Protein AF-A0A7S3H3J5-F1 (afdb_monomer_lite)

Secondary structure (DSSP, 8-state):
---TTHHHHHHHHHHHHHHHHHHHHHHHHHHHHHHHTTS-SS-----------------------------GGGTT-HHHHHHHHHHHHHHHHTSSS--THHHHHHHHHHHHHHHHHHHHHHHS-------------------------------------------------------PPPPP------------

Sequence (196 aa):
GRPAASSRTVNRELDRAQAVVETAEDWISRVRDLLAGGDDDGSESSARGISPTEGKGEREAEGSGVSDDESEEEEDSPERTIQVLRAMLQEAESMPVTLDECGLLRCHLQALEWAAKVRPLLNAPTVEAAPVAPAEEEGSVLAQDGAAGEENAGEDKPATAASSKRTRDSNSKTASGKQQRAPGKPRLAEMQQFAK

Foldseek 3Di:
DDPVVVVVVVVVVVVVVVVLVVVVVVLVVVLVCLVVVPPPPDPPPDPDDDDDDDDDDDDDDDDDPDPCPPPVVPPPDLVVSLVVLVVSLVVQVPRPDDDPCNVVSVVVSVVSVVCVVCVCVVPVPPPPPPPPPPPPPPDDDDDDDDDDDDDDPPPPDPDPDDDDPDPDDDDDDDDPPPDDDDDDDDDDDDDDDDDD

Organism: NCBI:txid89044

pLDDT: mean 70.44, std 18.02, range [45.41, 96.94]

Radius of gyration: 34.86 Å; chains: 1; bounding box: 82×73×81 Å

Structure (mmCIF, N/CA/C/O backbone):
data_AF-A0A7S3H3J5-F1
#
_entry.id   AF-A0A7S3H3J5-F1
#
loop_
_atom_site.group_PDB
_atom_site.id
_atom_site.type_symbol
_atom_site.label_atom_id
_atom_site.label_alt_id
_atom_site.label_comp_id
_atom_site.label_asym_id
_atom_site.label_entity_id
_atom_site.label_seq_id
_atom_site.pdbx_PDB_ins_code
_atom_site.Cartn_x
_atom_site.Cartn_y
_atom_site.Cartn_z
_atom_site.occupancy
_atom_site.B_iso_or_equiv
_atom_site.auth_seq_id
_atom_site.auth_comp_id
_atom_site.auth_asym_id
_atom_site.auth_atom_id
_atom_site.pdbx_PDB_model_num
ATOM 1 N N . GLY A 1 1 ? 29.957 -5.176 -43.281 1.00 51.59 1 GLY A N 1
ATOM 2 C CA . GLY A 1 1 ? 29.511 -5.412 -41.895 1.00 51.59 1 GLY A CA 1
ATOM 3 C C . GLY A 1 1 ? 29.114 -4.108 -41.232 1.00 51.59 1 GLY A C 1
ATOM 4 O O . GLY A 1 1 ? 29.830 -3.132 -41.407 1.00 51.59 1 GLY A O 1
ATOM 5 N N . ARG A 1 2 ? 27.989 -4.089 -40.501 1.00 51.16 2 ARG A N 1
ATOM 6 C CA . ARG A 1 2 ? 27.606 -3.036 -39.536 1.00 51.16 2 ARG A CA 1
ATOM 7 C C . ARG A 1 2 ? 26.618 -3.592 -38.483 1.00 51.16 2 ARG A C 1
ATOM 9 O O . ARG A 1 2 ? 25.430 -3.646 -38.782 1.00 51.16 2 ARG A O 1
ATOM 16 N N . PRO A 1 3 ? 27.069 -3.964 -37.267 1.00 56.50 3 PRO A N 1
ATOM 17 C CA . PRO A 1 3 ? 26.174 -4.296 -36.147 1.00 56.50 3 PRO A CA 1
ATOM 18 C C . PRO A 1 3 ? 26.050 -3.203 -35.055 1.00 56.50 3 PRO A C 1
ATOM 20 O O . PRO A 1 3 ? 25.353 -3.401 -34.068 1.00 56.50 3 PRO A O 1
ATOM 23 N N . ALA A 1 4 ? 26.656 -2.020 -35.209 1.00 59.75 4 ALA A N 1
ATOM 24 C CA . ALA A 1 4 ? 26.767 -1.022 -34.127 1.00 59.75 4 ALA A CA 1
ATOM 25 C C . ALA A 1 4 ? 25.471 -0.265 -33.736 1.00 59.75 4 ALA A C 1
ATOM 27 O O . ALA A 1 4 ? 25.486 0.557 -32.818 1.00 59.75 4 ALA A O 1
ATOM 28 N N . ALA A 1 5 ? 24.353 -0.480 -34.436 1.00 65.31 5 ALA A N 1
ATOM 29 C CA . ALA A 1 5 ? 23.082 0.172 -34.102 1.00 65.31 5 ALA A CA 1
ATOM 30 C C . ALA A 1 5 ? 22.307 -0.571 -33.000 1.00 65.31 5 ALA A C 1
ATOM 32 O O . ALA A 1 5 ? 21.592 0.068 -32.234 1.00 65.31 5 ALA A O 1
ATOM 33 N N . SER A 1 6 ? 22.487 -1.892 -32.883 1.00 69.25 6 SER A N 1
ATOM 34 C CA . SER A 1 6 ? 21.714 -2.721 -31.950 1.00 69.25 6 SER A CA 1
ATOM 35 C C . SER A 1 6 ? 22.160 -2.557 -30.494 1.00 69.25 6 SER A C 1
ATOM 37 O O . SER A 1 6 ? 21.335 -2.624 -29.595 1.00 69.25 6 SER A O 1
ATOM 39 N N . SER A 1 7 ? 23.445 -2.295 -30.235 1.00 74.75 7 SER A N 1
ATOM 40 C CA . SER A 1 7 ? 23.959 -2.181 -28.859 1.00 74.75 7 SER A CA 1
ATOM 41 C C . SER A 1 7 ? 23.462 -0.931 -28.127 1.00 74.75 7 SER A C 1
ATOM 43 O O . SER A 1 7 ? 23.322 -0.940 -26.910 1.00 74.75 7 SER A O 1
ATOM 45 N N . ARG A 1 8 ? 23.160 0.155 -28.852 1.00 74.94 8 ARG A N 1
ATOM 46 C CA . ARG A 1 8 ? 22.724 1.419 -28.233 1.00 74.94 8 ARG A CA 1
ATOM 47 C C . ARG A 1 8 ? 21.293 1.379 -27.706 1.00 74.94 8 ARG A C 1
ATOM 49 O O . ARG A 1 8 ? 20.988 2.104 -26.766 1.00 74.94 8 ARG A O 1
ATOM 56 N N . THR A 1 9 ? 20.416 0.580 -28.309 1.00 78.44 9 THR A N 1
ATOM 57 C CA . THR A 1 9 ? 19.038 0.423 -27.821 1.00 78.44 9 THR A CA 1
ATOM 58 C C . THR A 1 9 ? 18.996 -0.468 -26.590 1.00 78.44 9 THR A C 1
ATOM 60 O O . THR A 1 9 ? 18.313 -0.124 -25.636 1.00 78.44 9 THR A O 1
ATOM 63 N N . VAL A 1 10 ? 19.806 -1.531 -26.575 1.00 82.62 10 VAL A N 1
ATOM 64 C CA . VAL A 1 10 ? 19.899 -2.466 -25.444 1.00 82.62 10 VAL A CA 1
ATOM 65 C C . VAL A 1 10 ? 20.369 -1.764 -24.170 1.00 82.62 10 VAL A C 1
ATOM 67 O O . VAL A 1 10 ? 19.767 -1.964 -23.126 1.00 82.62 10 VAL A O 1
ATOM 70 N N . ASN A 1 11 ? 21.370 -0.879 -24.248 1.00 88.50 11 ASN A N 1
ATOM 71 C CA . ASN A 1 11 ? 21.826 -0.146 -23.059 1.00 88.50 11 ASN A CA 1
ATOM 72 C C . ASN A 1 11 ? 20.724 0.747 -22.468 1.00 88.50 11 ASN A C 1
ATOM 74 O O . ASN A 1 11 ? 20.524 0.752 -21.265 1.00 88.50 11 ASN A O 1
ATOM 78 N N . ARG A 1 12 ? 19.934 1.428 -23.309 1.00 90.12 12 ARG A N 1
ATOM 79 C CA . ARG A 1 12 ? 18.815 2.259 -22.828 1.00 90.12 12 ARG A CA 1
ATOM 80 C C . ARG A 1 12 ? 17.702 1.438 -22.187 1.00 90.12 12 ARG A C 1
ATOM 82 O O . ARG A 1 12 ? 17.019 1.926 -21.295 1.00 90.12 12 ARG A O 1
ATOM 89 N N . GLU A 1 13 ? 17.454 0.243 -22.710 1.00 89.06 13 GLU A N 1
ATOM 90 C CA . GLU A 1 13 ? 16.480 -0.682 -22.132 1.00 89.06 13 GLU A CA 1
ATOM 91 C C . GLU A 1 13 ? 16.974 -1.219 -20.788 1.00 89.06 13 GLU A C 1
ATOM 93 O O . GLU A 1 13 ? 16.186 -1.281 -19.850 1.00 89.06 13 GLU A O 1
ATOM 98 N N . LEU A 1 14 ? 18.272 -1.515 -20.676 1.00 91.62 14 LEU A N 1
ATOM 99 C CA . LEU A 1 14 ? 18.908 -1.919 -19.425 1.00 91.62 14 LEU A CA 1
ATOM 100 C C . LEU A 1 14 ? 18.802 -0.820 -18.360 1.00 91.62 14 LEU A C 1
ATOM 102 O O . LEU A 1 14 ? 18.326 -1.104 -17.268 1.00 91.62 14 LEU A O 1
ATOM 106 N N . ASP A 1 15 ? 19.147 0.425 -18.700 1.00 94.00 15 ASP A N 1
ATOM 107 C CA . ASP A 1 15 ? 19.067 1.564 -17.772 1.00 94.00 15 ASP A CA 1
ATOM 108 C C . ASP A 1 15 ? 17.633 1.760 -17.247 1.00 94.00 15 ASP A C 1
ATOM 110 O O . ASP A 1 15 ? 17.406 2.011 -16.066 1.00 94.00 15 ASP A O 1
ATOM 114 N N . ARG A 1 16 ? 16.632 1.604 -18.126 1.00 92.19 16 ARG A N 1
ATOM 115 C CA . ARG A 1 16 ? 15.214 1.687 -17.739 1.00 92.19 16 ARG A CA 1
ATOM 116 C C . ARG A 1 16 ? 14.793 0.537 -16.836 1.00 92.19 16 ARG A C 1
ATOM 118 O O . ARG A 1 1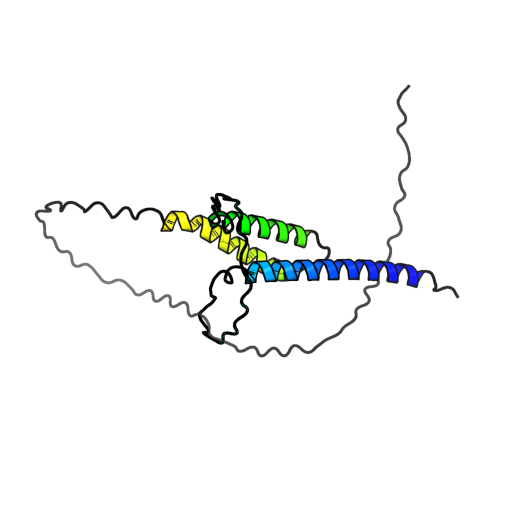6 ? 14.064 0.768 -15.879 1.00 92.19 16 ARG A O 1
ATOM 125 N N . ALA A 1 17 ? 15.206 -0.687 -17.160 1.00 91.00 17 ALA A N 1
ATOM 126 C CA . ALA A 1 17 ? 14.896 -1.854 -16.344 1.00 91.00 17 ALA A CA 1
ATOM 127 C C . ALA A 1 17 ? 15.520 -1.724 -14.950 1.00 91.00 17 ALA A C 1
ATOM 129 O O . ALA A 1 17 ? 14.851 -2.008 -13.964 1.00 91.00 17 ALA A O 1
ATOM 130 N N . GLN A 1 18 ? 16.757 -1.228 -14.869 1.00 94.88 18 GLN A N 1
ATOM 131 C CA . GLN A 1 18 ? 17.437 -0.981 -13.604 1.00 94.88 18 GLN A CA 1
ATOM 132 C C . GLN A 1 18 ? 16.687 0.051 -12.751 1.00 94.88 18 GLN A C 1
ATOM 134 O O . GLN A 1 18 ? 16.414 -0.221 -11.588 1.00 94.88 18 GLN A O 1
ATOM 139 N N . ALA A 1 19 ? 16.251 1.168 -13.341 1.00 94.44 19 ALA A N 1
ATOM 140 C CA . ALA A 1 19 ? 15.463 2.171 -12.622 1.00 94.44 19 ALA A CA 1
ATOM 141 C C . ALA A 1 19 ? 14.140 1.608 -12.060 1.00 94.44 19 ALA A C 1
ATOM 143 O O . ALA A 1 19 ? 13.730 1.960 -10.955 1.00 94.44 19 ALA A O 1
ATOM 144 N N . VAL A 1 20 ? 13.469 0.715 -12.801 1.00 93.56 20 VAL A N 1
ATOM 145 C CA . VAL A 1 20 ? 12.252 0.034 -12.320 1.00 93.56 20 VAL A CA 1
ATOM 146 C C . VAL A 1 20 ? 12.562 -0.885 -11.138 1.00 93.56 20 VAL A C 1
ATOM 148 O O . VAL A 1 20 ? 11.789 -0.910 -10.186 1.00 93.56 20 VAL A O 1
ATOM 151 N N . VAL A 1 21 ? 13.678 -1.619 -11.181 1.00 93.88 21 VAL A N 1
ATOM 152 C CA . VAL A 1 21 ? 14.098 -2.504 -10.083 1.00 93.88 21 VAL A CA 1
ATOM 153 C C . VAL A 1 21 ? 14.413 -1.700 -8.825 1.00 93.88 21 VAL A C 1
ATOM 155 O O . VAL A 1 21 ? 13.865 -2.011 -7.778 1.00 93.88 21 VAL A O 1
ATOM 158 N N . GLU A 1 22 ? 15.204 -0.632 -8.935 1.00 95.62 22 GLU A N 1
ATOM 159 C CA . GLU A 1 22 ? 15.539 0.241 -7.798 1.00 95.62 22 GLU A CA 1
ATOM 160 C C . GLU A 1 22 ? 14.273 0.846 -7.163 1.00 95.62 22 GLU A C 1
ATOM 162 O O . GLU A 1 22 ? 14.125 0.860 -5.943 1.00 95.62 22 GLU A O 1
ATOM 167 N N . THR A 1 23 ? 13.310 1.269 -7.993 1.00 92.94 23 THR A N 1
ATOM 168 C CA . THR A 1 23 ? 12.012 1.781 -7.517 1.00 92.94 23 THR A CA 1
ATOM 169 C C . THR A 1 23 ? 11.207 0.698 -6.789 1.00 92.94 23 THR A C 1
ATOM 171 O O . THR A 1 23 ? 10.592 0.966 -5.759 1.00 92.94 23 THR A O 1
ATOM 174 N N . ALA A 1 24 ? 11.208 -0.534 -7.305 1.00 88.31 24 ALA A N 1
ATOM 175 C CA . ALA A 1 24 ? 10.517 -1.651 -6.671 1.00 88.31 24 ALA A CA 1
ATOM 176 C C . ALA A 1 24 ? 11.174 -2.055 -5.338 1.00 88.31 24 ALA A C 1
ATOM 178 O O . ALA A 1 24 ? 10.464 -2.352 -4.383 1.00 88.31 24 ALA A O 1
ATOM 179 N N . GLU A 1 25 ? 12.506 -2.038 -5.245 1.00 92.38 25 GLU A N 1
ATOM 180 C CA . GLU A 1 25 ? 13.247 -2.354 -4.015 1.00 92.38 25 GLU A CA 1
ATOM 181 C C . GLU A 1 25 ? 12.994 -1.327 -2.900 1.00 92.38 25 GLU A C 1
ATOM 183 O O . GLU A 1 25 ? 12.768 -1.713 -1.748 1.00 92.38 25 GLU A O 1
ATOM 188 N N . ASP A 1 26 ? 12.961 -0.033 -3.237 1.00 93.12 26 ASP A N 1
ATOM 189 C CA . ASP A 1 26 ? 12.568 1.030 -2.303 1.00 93.12 26 ASP A CA 1
ATOM 190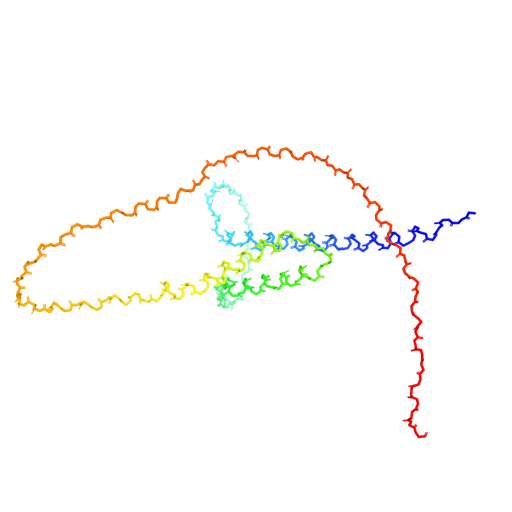 C C . ASP A 1 26 ? 11.131 0.832 -1.807 1.00 93.12 26 ASP A C 1
ATOM 192 O O . ASP A 1 26 ? 10.861 0.845 -0.603 1.00 93.12 26 ASP A O 1
ATOM 196 N N . TRP A 1 27 ? 10.206 0.564 -2.731 1.00 93.75 27 TRP A N 1
ATOM 197 C CA . TRP A 1 27 ? 8.809 0.328 -2.389 1.00 93.75 27 TRP A CA 1
ATOM 198 C C . TRP A 1 27 ? 8.635 -0.899 -1.479 1.00 93.75 27 TRP A C 1
ATOM 200 O O . TRP A 1 27 ? 7.922 -0.818 -0.480 1.00 93.75 27 TRP A O 1
ATOM 210 N N . ILE A 1 28 ? 9.331 -2.013 -1.752 1.00 86.81 28 ILE A N 1
ATOM 211 C CA . ILE A 1 28 ? 9.313 -3.212 -0.893 1.00 86.81 28 ILE A CA 1
ATOM 212 C C . ILE A 1 28 ? 9.851 -2.890 0.506 1.00 86.81 28 ILE A C 1
ATOM 214 O O . ILE A 1 28 ? 9.310 -3.390 1.493 1.00 86.81 28 ILE A O 1
ATOM 218 N N . SER A 1 29 ? 10.895 -2.064 0.606 1.00 91.12 29 SER A N 1
ATOM 219 C CA . SER A 1 29 ? 11.456 -1.649 1.897 1.00 91.12 29 SER A CA 1
ATOM 220 C C . SER A 1 29 ? 10.420 -0.871 2.711 1.00 91.12 29 SER A C 1
ATOM 222 O O . SER A 1 29 ? 10.117 -1.267 3.832 1.00 91.12 29 SER A O 1
ATOM 224 N N . ARG A 1 30 ? 9.739 0.107 2.094 1.00 90.19 30 ARG A N 1
ATOM 225 C CA . ARG A 1 30 ? 8.626 0.838 2.726 1.00 90.19 30 ARG A CA 1
ATOM 226 C C . ARG A 1 30 ? 7.481 -0.076 3.173 1.00 90.19 30 ARG A C 1
ATOM 228 O O . ARG A 1 30 ? 6.918 0.135 4.242 1.00 90.19 30 ARG A O 1
ATOM 235 N N . VAL A 1 31 ? 7.128 -1.095 2.381 1.00 87.19 31 VAL A N 1
ATOM 236 C CA . VAL A 1 31 ? 6.086 -2.071 2.764 1.00 87.19 31 VAL A CA 1
ATOM 237 C C . VAL A 1 31 ? 6.510 -2.851 4.002 1.00 87.19 31 VAL A C 1
ATOM 239 O O . VAL A 1 31 ? 5.696 -3.078 4.894 1.00 87.19 31 VAL A O 1
ATOM 242 N N . ARG A 1 32 ? 7.772 -3.282 4.057 1.00 86.44 32 ARG A N 1
ATOM 243 C CA . ARG A 1 32 ? 8.300 -4.029 5.201 1.00 86.44 32 ARG A CA 1
ATOM 244 C C . ARG A 1 32 ? 8.318 -3.178 6.456 1.00 86.44 32 ARG A C 1
ATOM 246 O O . ARG A 1 32 ? 7.858 -3.662 7.480 1.00 86.44 32 ARG A O 1
ATOM 253 N N . ASP A 1 33 ? 8.776 -1.937 6.353 1.00 86.81 33 ASP A N 1
ATOM 254 C CA . ASP A 1 33 ? 8.823 -1.015 7.486 1.00 86.81 33 ASP A CA 1
ATOM 255 C C . ASP A 1 33 ? 7.413 -0.721 8.009 1.00 86.81 33 ASP A C 1
ATOM 257 O O . ASP A 1 33 ? 7.180 -0.796 9.209 1.00 86.81 33 ASP A O 1
ATOM 261 N N . LEU A 1 34 ? 6.440 -0.504 7.117 1.00 87.50 34 LEU A N 1
ATOM 262 C CA . LEU A 1 34 ? 5.040 -0.296 7.500 1.00 87.50 34 LEU A CA 1
ATOM 263 C C . LEU A 1 34 ? 4.437 -1.512 8.221 1.00 87.50 34 LEU A C 1
ATOM 265 O O . LEU A 1 34 ? 3.654 -1.353 9.150 1.00 87.50 34 LEU A O 1
ATOM 269 N N . LEU A 1 35 ? 4.770 -2.728 7.778 1.00 84.44 35 LEU A N 1
ATOM 270 C CA . LEU A 1 35 ? 4.264 -3.960 8.389 1.00 84.44 35 LEU A CA 1
ATOM 271 C C . LEU A 1 35 ? 5.013 -4.346 9.671 1.00 84.44 35 LEU A C 1
ATOM 273 O O . LEU A 1 35 ? 4.444 -5.048 10.499 1.00 84.44 35 LEU A O 1
ATOM 277 N N . ALA A 1 36 ? 6.276 -3.942 9.815 1.00 85.19 36 ALA A N 1
ATOM 278 C CA . ALA A 1 36 ? 7.092 -4.212 10.996 1.00 85.19 36 ALA A CA 1
ATOM 279 C C . ALA A 1 36 ? 6.908 -3.152 12.093 1.00 85.19 36 ALA A C 1
ATOM 281 O O . ALA A 1 36 ? 7.024 -3.471 13.269 1.00 85.19 36 ALA A O 1
ATOM 282 N N . GLY A 1 37 ? 6.600 -1.910 11.715 1.00 73.75 37 GLY A N 1
ATOM 283 C CA . GLY A 1 37 ? 6.475 -0.770 12.623 1.00 73.75 37 GLY A CA 1
ATOM 284 C C . GLY A 1 37 ? 5.191 -0.726 13.453 1.00 73.75 37 GLY A C 1
ATOM 285 O O . GLY A 1 37 ? 5.031 0.199 14.233 1.00 73.75 37 GLY A O 1
ATOM 286 N N . GLY A 1 38 ? 4.286 -1.701 13.315 1.00 60.31 38 GLY A N 1
ATOM 287 C CA . GLY A 1 38 ? 3.035 -1.748 14.083 1.00 60.31 38 GLY A CA 1
ATOM 288 C C . GLY A 1 38 ? 3.167 -2.259 15.524 1.00 60.31 38 GLY A C 1
ATOM 289 O O . GLY A 1 38 ? 2.191 -2.193 16.265 1.00 60.31 38 GLY A O 1
ATOM 290 N N . ASP A 1 39 ? 4.334 -2.777 15.925 1.00 52.72 39 ASP A N 1
ATOM 291 C CA . ASP A 1 39 ? 4.526 -3.425 17.234 1.00 52.72 39 ASP A CA 1
ATOM 292 C C . ASP A 1 39 ? 5.758 -2.915 18.021 1.00 52.72 39 ASP A C 1
ATOM 294 O O . ASP A 1 39 ? 6.010 -3.400 19.126 1.00 52.72 39 ASP A O 1
ATOM 298 N N . ASP A 1 40 ? 6.545 -1.971 17.481 1.00 49.72 40 ASP A N 1
ATOM 299 C CA . ASP A 1 40 ? 7.870 -1.619 18.037 1.00 49.72 40 ASP A CA 1
ATOM 300 C C . ASP A 1 40 ? 7.879 -0.385 18.960 1.00 49.72 40 ASP A C 1
ATOM 302 O O . ASP A 1 40 ? 8.917 -0.052 19.528 1.00 49.72 40 ASP A O 1
ATOM 306 N N . ASP A 1 41 ? 6.734 0.263 19.195 1.00 52.75 41 ASP A N 1
ATOM 307 C CA . ASP A 1 41 ? 6.652 1.347 20.178 1.00 52.75 41 ASP A CA 1
ATOM 308 C C . ASP A 1 41 ? 6.386 0.772 21.583 1.00 52.75 41 ASP A C 1
ATOM 310 O O . ASP A 1 41 ? 5.258 0.499 21.997 1.00 52.75 41 ASP A O 1
ATOM 314 N N . GLY A 1 42 ? 7.462 0.492 22.324 1.00 51.69 42 GLY A N 1
ATOM 315 C CA . GLY A 1 42 ? 7.382 0.423 23.788 1.00 51.69 42 GLY A CA 1
ATOM 316 C C . GLY A 1 42 ? 7.562 -0.940 24.462 1.00 51.69 42 GLY A C 1
ATOM 317 O O . GLY A 1 42 ? 7.428 -1.024 25.683 1.00 51.69 42 GLY A O 1
ATOM 318 N N . SER A 1 43 ? 7.968 -2.002 23.757 1.00 49.56 43 SER A N 1
ATOM 319 C CA . SER A 1 43 ? 8.594 -3.159 24.428 1.00 49.56 43 SER A CA 1
ATOM 320 C C . SER A 1 43 ? 10.106 -2.988 24.553 1.00 49.56 43 SER A C 1
ATOM 322 O O . SER A 1 43 ? 10.892 -3.903 24.310 1.00 49.56 43 SER A O 1
ATOM 324 N N . GLU A 1 44 ? 10.504 -1.847 25.115 1.00 58.09 44 GLU A N 1
ATOM 325 C CA . GLU A 1 44 ? 11.705 -1.732 25.941 1.00 58.09 44 GLU A CA 1
ATOM 326 C C . GLU A 1 44 ? 11.509 -2.561 27.225 1.00 58.09 44 GLU A C 1
ATOM 328 O O . GLU A 1 44 ? 11.534 -2.076 28.359 1.00 58.09 44 GLU A O 1
ATOM 333 N N . SER A 1 45 ? 11.276 -3.864 27.063 1.00 50.12 45 SER A N 1
ATOM 334 C CA . SER A 1 45 ? 11.306 -4.832 28.142 1.00 50.12 45 SER A CA 1
ATOM 335 C C . SER A 1 45 ? 12.754 -4.965 28.590 1.00 50.12 45 SER A C 1
ATOM 337 O O . SER A 1 45 ? 13.514 -5.823 28.154 1.00 50.12 45 SER A O 1
ATOM 339 N N . SER A 1 46 ? 13.135 -4.051 29.476 1.00 52.00 46 SER A N 1
ATOM 340 C CA . SER A 1 46 ? 13.624 -4.416 30.797 1.00 52.00 46 SER A CA 1
ATOM 341 C C . SER A 1 46 ? 14.715 -5.493 30.817 1.00 52.00 46 SER A C 1
ATOM 343 O O . SER A 1 46 ? 14.714 -6.389 31.658 1.00 52.00 46 SER A O 1
ATOM 345 N N . ALA A 1 47 ? 15.722 -5.378 29.956 1.00 56.59 47 ALA A N 1
ATOM 346 C CA . ALA A 1 47 ? 17.011 -6.011 30.196 1.00 56.59 47 ALA A CA 1
ATOM 347 C C . ALA A 1 47 ? 17.928 -5.002 30.893 1.00 56.59 47 ALA A C 1
ATOM 349 O O . ALA A 1 47 ? 18.801 -4.372 30.304 1.00 56.59 47 ALA A O 1
ATOM 350 N N . ARG A 1 48 ? 17.686 -4.859 32.199 1.00 55.38 48 ARG A N 1
ATOM 351 C CA . ARG A 1 48 ? 18.614 -4.300 33.185 1.00 55.38 48 ARG A CA 1
ATOM 352 C C . ARG A 1 48 ? 20.067 -4.666 32.852 1.00 55.38 48 ARG A C 1
ATOM 354 O O . ARG A 1 48 ? 20.450 -5.829 32.936 1.00 55.38 48 ARG A O 1
ATOM 361 N N . GLY A 1 49 ? 20.879 -3.648 32.594 1.00 51.19 49 GLY A N 1
ATOM 362 C CA . GLY A 1 49 ? 22.326 -3.753 32.425 1.00 51.19 49 GLY A CA 1
ATOM 363 C C . GLY A 1 49 ? 23.032 -2.498 32.926 1.00 51.19 49 GLY A C 1
ATOM 364 O O . GLY A 1 49 ? 23.723 -1.824 32.178 1.00 51.19 49 GLY A O 1
ATOM 365 N N . ILE A 1 50 ? 22.805 -2.163 34.195 1.00 54.66 50 ILE A N 1
ATOM 366 C CA . ILE A 1 50 ? 23.561 -1.175 34.974 1.00 54.66 50 ILE A CA 1
ATOM 367 C C . ILE A 1 50 ? 25.081 -1.263 34.728 1.00 54.66 50 ILE A C 1
ATOM 369 O O . ILE A 1 50 ? 25.702 -2.279 35.032 1.00 54.66 50 ILE A O 1
ATOM 373 N N . SER A 1 51 ? 25.706 -0.158 34.312 1.00 51.47 51 SER A N 1
ATOM 374 C CA . SER A 1 51 ? 26.917 0.341 34.977 1.00 51.47 51 SER A CA 1
ATOM 375 C C . SER A 1 51 ? 27.095 1.856 34.778 1.00 51.47 51 SER A C 1
ATOM 377 O O . SER A 1 51 ? 26.931 2.346 33.663 1.00 51.47 51 SER A O 1
ATOM 379 N N . PRO A 1 52 ? 27.418 2.593 35.857 1.00 59.66 52 PRO A N 1
ATOM 380 C CA . PRO A 1 52 ? 27.519 4.046 35.887 1.00 59.66 52 PRO A CA 1
ATOM 381 C C . PRO A 1 52 ? 28.965 4.506 35.668 1.00 59.66 52 PRO A C 1
ATOM 383 O O . PRO A 1 52 ? 29.884 3.923 36.240 1.00 59.66 52 PRO A O 1
ATOM 386 N N . THR A 1 53 ? 29.185 5.607 34.948 1.00 53.50 53 THR A N 1
ATOM 387 C CA . THR A 1 53 ? 30.419 6.388 35.132 1.00 53.50 53 THR A CA 1
ATOM 388 C C . THR A 1 53 ? 30.106 7.877 35.156 1.00 53.50 53 THR A C 1
ATOM 390 O O . THR A 1 53 ? 29.606 8.436 34.182 1.00 53.50 53 THR A O 1
ATOM 393 N N . GLU A 1 54 ? 30.393 8.477 36.311 1.00 61.81 54 GLU A N 1
ATOM 394 C CA . GLU A 1 54 ? 30.280 9.895 36.643 1.00 61.81 54 GLU A CA 1
ATOM 395 C C . GLU A 1 54 ? 30.916 10.814 35.592 1.00 61.81 54 GLU A C 1
ATOM 397 O O . GLU A 1 54 ? 32.097 10.699 35.272 1.00 61.81 54 GLU A O 1
ATOM 402 N N . GLY A 1 55 ? 30.142 11.796 35.132 1.00 56.03 55 GLY A N 1
ATOM 403 C CA . GLY A 1 55 ? 30.611 12.934 34.349 1.00 56.03 55 GLY A CA 1
ATOM 404 C C . GLY A 1 55 ? 29.888 14.192 34.809 1.00 56.03 55 GLY A C 1
ATOM 405 O O . GLY A 1 55 ? 28.848 14.557 34.273 1.00 56.03 55 GLY A O 1
ATOM 406 N N . LYS A 1 56 ? 30.416 14.813 35.865 1.00 60.50 56 LYS A N 1
ATOM 407 C CA . LYS A 1 56 ? 29.928 16.051 36.480 1.00 60.50 56 LYS A CA 1
ATOM 408 C C . LYS A 1 56 ? 30.208 17.242 35.550 1.00 60.50 56 LYS A C 1
ATOM 410 O O . LYS A 1 56 ? 31.366 17.595 35.354 1.00 60.50 56 LYS A O 1
ATOM 415 N N . GLY A 1 57 ? 29.155 17.856 35.013 1.00 54.81 57 GLY A N 1
ATOM 416 C CA . GLY A 1 57 ? 29.205 19.106 34.251 1.00 54.81 57 GLY A CA 1
ATOM 417 C C . GLY A 1 57 ? 28.017 19.987 34.627 1.00 54.81 57 GLY A C 1
ATOM 418 O O . GLY A 1 57 ? 26.866 19.583 34.495 1.00 54.81 57 GLY A O 1
ATOM 419 N N . GLU A 1 58 ? 28.316 21.144 35.202 1.00 55.28 58 GLU A N 1
ATOM 420 C CA . GLU A 1 58 ? 27.390 22.030 35.900 1.00 55.28 58 GLU A CA 1
ATOM 421 C C . GLU A 1 58 ? 26.617 22.954 34.934 1.00 55.28 58 GLU A C 1
ATOM 423 O O . GLU A 1 58 ? 27.214 23.665 34.137 1.00 55.28 58 GLU A O 1
ATOM 428 N N . ARG A 1 59 ? 25.280 22.869 35.032 1.00 61.38 59 ARG A N 1
ATOM 429 C CA . ARG A 1 59 ? 24.208 23.892 34.945 1.00 61.38 59 ARG A CA 1
ATOM 430 C C . ARG A 1 59 ? 24.517 25.257 34.312 1.00 61.38 59 ARG A C 1
ATOM 432 O O . ARG A 1 59 ? 25.337 25.954 34.880 1.00 61.38 59 ARG A O 1
ATOM 439 N N . GLU A 1 60 ? 23.666 25.675 33.360 1.00 51.34 60 GLU A N 1
ATOM 440 C CA . GLU A 1 60 ? 22.789 26.885 33.333 1.00 51.34 60 GLU A CA 1
ATOM 441 C C . GLU A 1 60 ? 21.683 26.571 32.277 1.00 51.34 60 GLU A C 1
ATOM 443 O O . GLU A 1 60 ? 22.032 26.215 31.160 1.00 51.34 60 GLU A O 1
ATOM 448 N N . ALA A 1 61 ? 20.370 26.404 32.493 1.00 59.91 61 ALA A N 1
ATOM 449 C CA . ALA A 1 61 ? 19.325 26.972 33.351 1.00 59.91 61 ALA A CA 1
ATOM 450 C C . ALA A 1 61 ? 18.560 28.190 32.799 1.00 59.91 61 ALA A C 1
ATOM 452 O O . ALA A 1 61 ? 18.392 29.125 33.559 1.00 59.91 61 ALA A O 1
ATOM 453 N N . GLU A 1 62 ? 18.005 28.146 31.576 1.00 52.34 62 GLU A N 1
ATOM 454 C CA . GLU A 1 62 ? 16.907 29.032 31.105 1.00 52.34 62 GLU A CA 1
ATOM 455 C C . GLU A 1 62 ? 16.105 28.230 30.051 1.00 52.34 62 GLU A C 1
ATOM 457 O O . GLU A 1 62 ? 16.664 27.796 29.055 1.00 52.34 62 GLU A O 1
ATOM 462 N N . GLY A 1 63 ? 14.862 27.792 30.261 1.00 57.00 63 GLY A N 1
ATOM 463 C CA . GLY A 1 63 ? 13.689 28.640 30.444 1.00 57.00 63 GLY A CA 1
ATOM 464 C C . GLY A 1 63 ? 12.871 28.708 29.145 1.00 57.00 63 GLY A C 1
ATOM 465 O O . GLY A 1 63 ? 12.774 29.771 28.548 1.00 57.00 63 GLY A O 1
ATOM 466 N N . SER A 1 64 ? 12.278 27.596 28.698 1.00 54.75 64 SER A N 1
ATOM 467 C CA . SER A 1 64 ? 11.243 27.614 27.655 1.00 54.75 64 SER A CA 1
ATOM 468 C C . SER A 1 64 ? 10.174 26.590 28.004 1.00 54.75 64 SER A C 1
ATOM 470 O O . SER A 1 64 ? 10.300 25.410 27.695 1.00 54.75 64 SER A O 1
ATOM 472 N N . GLY A 1 65 ? 9.149 27.054 28.719 1.00 57.34 65 GLY A N 1
ATOM 473 C CA . GLY A 1 65 ? 7.916 26.307 28.925 1.00 57.34 65 GLY A CA 1
ATOM 474 C C . GLY A 1 65 ? 7.171 26.206 27.601 1.00 57.34 65 GLY A C 1
ATOM 475 O O . GLY A 1 65 ? 6.328 27.048 27.301 1.00 57.34 65 GLY A O 1
ATOM 476 N N . VAL A 1 66 ? 7.519 25.198 26.807 1.00 58.69 66 VAL A N 1
ATOM 477 C CA . VAL A 1 66 ? 6.632 24.675 25.774 1.00 58.69 66 VAL A CA 1
ATOM 478 C C . VAL A 1 66 ? 5.593 23.864 26.528 1.00 58.69 66 VAL A C 1
ATOM 480 O O . VAL A 1 66 ? 5.910 22.961 27.296 1.00 58.69 66 VAL A O 1
ATOM 483 N N . SER A 1 67 ? 4.348 24.306 26.428 1.00 46.34 67 SER A N 1
ATOM 484 C CA . SER A 1 67 ? 3.217 23.496 26.850 1.00 46.34 67 SER A CA 1
ATOM 485 C C . SER A 1 67 ? 3.059 22.443 25.761 1.00 46.34 67 SER A C 1
ATOM 487 O O . SER A 1 67 ? 2.381 22.701 24.771 1.00 46.34 67 SER A O 1
ATOM 489 N N . ASP A 1 68 ? 3.787 21.337 25.911 1.00 51.78 68 ASP A N 1
ATOM 490 C CA . ASP A 1 68 ? 3.576 20.075 25.203 1.00 51.78 68 ASP A CA 1
ATOM 491 C C . ASP A 1 68 ? 2.182 19.555 25.582 1.00 51.78 68 ASP A C 1
ATOM 493 O O . ASP A 1 68 ? 2.010 18.677 26.422 1.00 51.78 68 ASP A O 1
ATOM 497 N N . ASP A 1 69 ? 1.154 20.178 25.006 1.00 54.28 69 ASP A N 1
ATOM 498 C CA . ASP A 1 69 ? -0.149 19.554 24.779 1.00 54.28 69 ASP A CA 1
ATOM 499 C C . ASP A 1 69 ? -0.003 18.687 23.516 1.00 54.28 69 ASP A C 1
ATOM 501 O O . ASP A 1 69 ? -0.627 18.903 22.479 1.00 54.28 69 ASP A O 1
ATOM 505 N N . GLU A 1 70 ? 0.946 17.756 23.602 1.00 54.81 70 GLU A N 1
ATOM 506 C CA . GLU A 1 70 ? 1.194 16.665 22.676 1.00 54.81 70 GLU A CA 1
ATOM 507 C C . GLU A 1 70 ? 0.027 15.691 22.869 1.00 54.81 70 GLU A C 1
ATOM 509 O O . GLU A 1 70 ? 0.075 14.757 23.668 1.00 54.81 70 GLU A O 1
ATOM 514 N N . SER A 1 71 ? -1.086 15.935 22.176 1.00 55.34 71 SER A N 1
ATOM 515 C CA . SER A 1 71 ? -2.055 14.869 21.906 1.00 55.34 71 SER A CA 1
ATOM 516 C C . SER A 1 71 ? -1.410 13.877 20.923 1.00 55.34 71 SER A C 1
ATOM 518 O O . SER A 1 71 ? -1.806 13.786 19.767 1.00 55.34 71 SER A O 1
ATOM 520 N N . GLU A 1 72 ? -0.382 13.162 21.390 1.00 57.84 72 GLU A N 1
ATOM 521 C CA . GLU A 1 72 ? 0.374 12.112 20.684 1.00 57.84 72 GLU A CA 1
ATOM 522 C C . GLU A 1 72 ? -0.482 10.869 20.382 1.00 57.84 72 GLU A C 1
ATOM 524 O O . GLU A 1 72 ? -0.068 9.975 19.651 1.00 57.84 72 GLU A O 1
ATOM 529 N N . GLU A 1 73 ? -1.719 10.802 20.879 1.00 57.69 73 GLU A N 1
ATOM 530 C CA . GLU A 1 73 ? -2.584 9.633 20.680 1.00 57.69 73 GLU A CA 1
ATOM 531 C C . GLU A 1 73 ? -3.246 9.561 19.285 1.00 57.69 73 GLU A C 1
ATOM 533 O O . GLU A 1 73 ? -4.011 8.633 19.019 1.00 57.69 73 GLU A O 1
ATOM 538 N N . GLU A 1 74 ? -2.979 10.508 18.373 1.00 56.31 74 GLU A N 1
ATOM 539 C CA . GLU A 1 74 ? -3.606 10.541 17.037 1.00 56.31 74 GLU A CA 1
ATOM 540 C C . GLU A 1 74 ? -2.747 9.929 15.906 1.00 56.31 74 GLU A C 1
ATOM 542 O O . GLU A 1 74 ? -3.205 9.857 14.759 1.00 56.31 74 GLU A O 1
ATOM 547 N N . GLU A 1 75 ? -1.520 9.460 16.177 1.00 56.69 75 GLU A N 1
ATOM 548 C CA . GLU A 1 75 ? -0.633 8.949 15.114 1.00 56.69 75 GLU A CA 1
ATOM 549 C C . GLU A 1 75 ? -1.002 7.557 14.578 1.00 56.69 75 GLU A C 1
ATOM 551 O O . GLU A 1 75 ? -0.798 7.307 13.387 1.00 56.69 75 GLU A O 1
ATOM 556 N N . ASP A 1 76 ? -1.683 6.718 15.364 1.00 69.31 76 ASP A N 1
ATOM 557 C CA . ASP A 1 76 ? -2.029 5.337 14.982 1.00 69.31 76 ASP A CA 1
ATOM 558 C C . ASP A 1 76 ? -3.527 5.112 14.717 1.00 69.31 76 ASP A C 1
ATOM 560 O O . ASP A 1 76 ? -4.128 4.074 15.020 1.00 69.31 76 ASP A O 1
ATOM 564 N N . SER A 1 77 ? -4.179 6.103 14.105 1.00 86.81 77 SER A N 1
ATOM 565 C CA . SER A 1 77 ? -5.528 5.899 13.577 1.00 86.81 77 SER A CA 1
ATOM 566 C C . SER A 1 77 ? -5.491 4.843 12.453 1.00 86.81 77 SER A C 1
ATOM 568 O O . SER A 1 77 ? -4.814 5.034 11.434 1.00 86.81 77 SER A O 1
ATOM 570 N N . PRO A 1 78 ? -6.262 3.740 12.557 1.00 88.31 78 PRO A N 1
ATOM 571 C CA . PRO A 1 78 ? -6.287 2.696 11.531 1.00 88.31 78 PRO A CA 1
ATOM 572 C C . PRO A 1 78 ? -6.760 3.230 10.172 1.00 88.31 78 PRO A C 1
ATOM 574 O O . PRO A 1 78 ? -6.412 2.680 9.126 1.00 88.31 78 PRO A O 1
ATOM 577 N N . GLU A 1 79 ? -7.522 4.326 10.156 1.00 90.69 79 GLU A N 1
ATOM 578 C CA . GLU A 1 79 ? -7.935 5.029 8.946 1.00 90.69 79 GLU A CA 1
ATOM 579 C C . GLU A 1 79 ? -6.747 5.621 8.177 1.00 90.69 79 GLU A C 1
ATOM 581 O O . GLU A 1 79 ? -6.764 5.623 6.940 1.00 90.69 79 GLU A O 1
ATOM 586 N N . ARG A 1 80 ? -5.712 6.102 8.877 1.00 90.75 80 ARG A N 1
ATOM 587 C CA . ARG A 1 80 ? -4.478 6.603 8.260 1.00 90.75 80 ARG A CA 1
ATOM 588 C C . ARG A 1 80 ? -3.704 5.458 7.617 1.00 90.75 80 ARG A C 1
ATOM 590 O O . ARG A 1 80 ? -3.364 5.548 6.437 1.00 90.75 80 ARG A O 1
ATOM 597 N N . THR A 1 81 ? -3.524 4.351 8.332 1.00 91.06 81 THR A N 1
ATOM 598 C CA . THR A 1 81 ? -2.856 3.146 7.812 1.00 91.06 81 THR A CA 1
ATOM 599 C C . THR A 1 81 ? -3.569 2.601 6.573 1.00 91.06 81 THR A C 1
ATOM 601 O O . THR A 1 81 ? -2.937 2.334 5.552 1.00 91.06 81 THR A O 1
ATOM 604 N N . ILE A 1 82 ? -4.906 2.543 6.590 1.00 93.69 82 ILE A N 1
ATOM 605 C CA . ILE A 1 82 ? -5.725 2.173 5.423 1.00 93.69 82 ILE A CA 1
ATOM 606 C C . ILE A 1 82 ? -5.449 3.088 4.217 1.00 93.69 82 ILE A C 1
ATOM 608 O O . ILE A 1 82 ? -5.348 2.604 3.086 1.00 93.69 82 ILE A O 1
ATOM 612 N N . GLN A 1 83 ? -5.329 4.404 4.423 1.00 94.88 83 GLN A N 1
ATOM 613 C CA . GLN A 1 83 ? -5.024 5.351 3.343 1.00 94.88 83 GLN A CA 1
ATOM 614 C C . GLN A 1 83 ? -3.620 5.140 2.770 1.00 94.88 83 GLN A C 1
ATOM 616 O O . GLN A 1 83 ? -3.472 5.102 1.546 1.00 94.88 83 GLN A O 1
ATOM 621 N N . VAL A 1 84 ? -2.615 4.942 3.629 1.00 93.31 84 VAL A N 1
ATOM 622 C CA . VAL A 1 84 ? -1.234 4.654 3.210 1.00 93.31 84 VAL A CA 1
ATOM 623 C C . VAL A 1 84 ? -1.187 3.378 2.367 1.00 93.31 84 VAL A C 1
ATOM 625 O O . VAL A 1 84 ? -0.670 3.400 1.251 1.00 93.31 84 VAL A O 1
ATOM 628 N N . LEU A 1 85 ? -1.815 2.293 2.826 1.00 94.12 85 LEU A N 1
ATOM 629 C CA . LEU A 1 85 ? -1.860 1.020 2.097 1.00 94.12 85 LEU A CA 1
ATOM 630 C C . LEU A 1 85 ? -2.525 1.149 0.719 1.00 94.12 85 LEU A C 1
ATOM 632 O O . LEU A 1 85 ? -2.050 0.563 -0.255 1.00 94.12 85 LEU A O 1
ATOM 636 N N . ARG A 1 86 ? -3.605 1.936 0.606 1.00 96.25 86 ARG A N 1
ATOM 637 C CA . ARG A 1 86 ? -4.255 2.217 -0.688 1.00 96.25 86 ARG A CA 1
ATOM 638 C C . ARG A 1 86 ? -3.337 2.992 -1.630 1.00 96.25 86 ARG A C 1
ATOM 640 O O . ARG A 1 86 ? -3.267 2.648 -2.808 1.00 96.25 86 ARG A O 1
ATOM 647 N N . ALA A 1 87 ? -2.626 3.998 -1.121 1.00 96.19 87 ALA A N 1
ATOM 648 C CA . ALA A 1 87 ? -1.669 4.766 -1.912 1.00 96.19 87 ALA A CA 1
ATOM 649 C C . ALA A 1 87 ? -0.512 3.882 -2.407 1.00 96.19 87 ALA A C 1
ATOM 651 O O . ALA A 1 87 ? -0.175 3.919 -3.589 1.00 96.19 87 ALA A O 1
ATOM 652 N N . MET A 1 88 ? 0.034 3.020 -1.543 1.00 94.69 88 MET A N 1
ATOM 653 C CA . MET A 1 88 ? 1.099 2.082 -1.912 1.00 94.69 88 MET A CA 1
ATOM 654 C C . MET A 1 88 ? 0.645 1.054 -2.951 1.00 94.69 88 MET A C 1
ATOM 656 O O . MET A 1 88 ? 1.399 0.747 -3.873 1.00 94.69 88 MET A O 1
ATOM 660 N N . LEU A 1 89 ? -0.586 0.544 -2.839 1.00 95.62 89 LEU A N 1
ATOM 661 C CA . LEU A 1 89 ? -1.169 -0.341 -3.850 1.00 95.62 89 LEU A CA 1
ATOM 662 C C . LEU A 1 89 ? -1.328 0.362 -5.199 1.00 95.62 89 LEU A C 1
ATOM 664 O O . LEU A 1 89 ? -0.995 -0.218 -6.229 1.00 95.62 89 LEU A O 1
ATOM 668 N N . GLN A 1 90 ? -1.793 1.611 -5.199 1.00 96.94 90 GLN A N 1
ATOM 669 C CA . GLN A 1 90 ? -1.918 2.400 -6.422 1.00 96.94 90 GLN A CA 1
ATOM 670 C C . GLN A 1 90 ? -0.550 2.666 -7.073 1.00 96.94 90 GLN A C 1
ATOM 672 O O . GLN A 1 90 ? -0.426 2.583 -8.296 1.00 96.94 90 GLN A O 1
ATOM 677 N N . GLU A 1 91 ? 0.480 2.955 -6.269 1.00 94.44 91 GLU A N 1
ATOM 678 C CA . GLU A 1 91 ? 1.862 3.103 -6.739 1.00 94.44 91 GLU A CA 1
ATOM 679 C C . GLU A 1 91 ? 2.338 1.813 -7.426 1.00 94.44 91 GLU A C 1
ATOM 681 O O . GLU A 1 91 ? 2.799 1.856 -8.568 1.00 94.44 91 GLU A O 1
ATOM 686 N N . ALA A 1 92 ? 2.128 0.656 -6.797 1.00 93.94 92 ALA A N 1
ATOM 687 C CA . ALA A 1 92 ? 2.529 -0.635 -7.349 1.00 93.94 92 ALA A CA 1
ATOM 688 C C . ALA A 1 92 ? 1.765 -1.020 -8.628 1.00 93.94 92 ALA A C 1
ATOM 690 O O . ALA A 1 92 ? 2.356 -1.560 -9.560 1.00 93.94 92 ALA A O 1
ATOM 691 N N . GLU A 1 93 ? 0.472 -0.698 -8.725 1.00 94.50 93 GLU A N 1
ATOM 692 C CA . GLU A 1 93 ? -0.331 -0.928 -9.938 1.00 94.50 93 GLU A CA 1
ATOM 693 C C . GLU A 1 93 ? 0.116 -0.067 -11.129 1.00 94.50 93 GLU A C 1
ATOM 695 O O . GLU A 1 93 ? -0.162 -0.411 -12.281 1.00 94.50 93 GLU A O 1
ATOM 700 N N . SER A 1 94 ? 0.831 1.031 -10.873 1.00 94.81 94 SER A N 1
ATOM 701 C CA . SER A 1 94 ? 1.419 1.869 -11.921 1.00 94.81 94 SER A CA 1
ATOM 702 C C . SER A 1 94 ? 2.774 1.357 -12.433 1.00 94.81 94 SER A C 1
ATOM 704 O O . SER A 1 94 ? 3.238 1.803 -13.489 1.00 94.81 94 SER A O 1
ATOM 706 N N . MET A 1 95 ? 3.408 0.412 -11.727 1.00 93.12 95 MET A N 1
ATOM 707 C CA . MET A 1 95 ? 4.696 -0.153 -12.125 1.00 93.12 95 MET A CA 1
ATOM 708 C C . MET A 1 95 ? 4.532 -1.151 -13.288 1.00 93.12 95 MET A C 1
ATOM 710 O O . MET A 1 95 ? 3.567 -1.912 -13.337 1.00 93.12 95 MET A O 1
ATOM 714 N N . PRO A 1 96 ? 5.488 -1.221 -14.235 1.00 90.88 96 PRO A N 1
ATOM 715 C CA . PRO A 1 96 ? 5.412 -2.135 -15.380 1.00 90.88 96 PRO A CA 1
ATOM 716 C C . PRO A 1 96 ? 5.751 -3.596 -15.024 1.00 90.88 96 PRO A C 1
ATOM 718 O O . PRO A 1 96 ? 5.946 -4.419 -15.920 1.00 90.88 96 PRO A O 1
ATOM 721 N N . VAL A 1 97 ? 5.863 -3.913 -13.733 1.00 90.81 97 VAL A N 1
ATOM 722 C CA . VAL A 1 97 ? 6.207 -5.229 -13.189 1.00 90.81 97 VAL A CA 1
ATOM 723 C C . VAL A 1 97 ? 5.152 -5.648 -12.174 1.00 90.81 97 VAL A C 1
ATOM 725 O O . VAL A 1 97 ? 4.597 -4.819 -11.461 1.00 90.81 97 VAL A O 1
ATOM 728 N N . THR A 1 98 ? 4.862 -6.944 -12.110 1.00 91.69 98 THR A N 1
ATOM 729 C CA . THR A 1 98 ? 3.970 -7.505 -11.092 1.00 91.69 98 THR A CA 1
ATOM 730 C C . THR A 1 98 ? 4.772 -7.831 -9.837 1.00 91.69 98 THR A C 1
ATOM 732 O O . THR A 1 98 ? 5.744 -8.579 -9.934 1.00 91.69 98 THR A O 1
ATOM 735 N N . LEU A 1 99 ? 4.351 -7.304 -8.688 1.00 91.00 99 LEU A N 1
ATOM 736 C CA . LEU A 1 99 ? 4.946 -7.580 -7.377 1.00 91.00 99 LEU A CA 1
ATOM 737 C C . LEU A 1 99 ? 4.018 -8.503 -6.576 1.00 91.00 99 LEU A C 1
ATOM 739 O O . LEU A 1 99 ? 2.807 -8.267 -6.521 1.00 91.00 99 LEU A O 1
ATOM 743 N N . ASP A 1 100 ? 4.566 -9.555 -5.967 1.00 92.31 100 ASP A N 1
ATOM 744 C CA . ASP A 1 100 ? 3.784 -10.525 -5.184 1.00 92.31 100 ASP A CA 1
ATOM 745 C C . ASP A 1 100 ? 3.254 -9.889 -3.884 1.00 92.31 100 ASP A C 1
ATOM 747 O O . ASP A 1 100 ? 2.160 -10.211 -3.408 1.00 92.31 100 ASP A O 1
ATOM 751 N N . GLU A 1 101 ? 3.983 -8.906 -3.354 1.00 92.38 101 GLU A N 1
ATOM 752 C CA . GLU A 1 101 ? 3.644 -8.115 -2.172 1.00 92.38 101 GLU A CA 1
ATOM 753 C C . GLU A 1 101 ? 2.338 -7.321 -2.345 1.00 92.38 101 GLU A C 1
ATOM 755 O O . GLU A 1 101 ? 1.651 -7.052 -1.359 1.00 92.38 101 GLU A O 1
ATOM 760 N N . CYS A 1 102 ? 1.916 -7.015 -3.580 1.00 92.94 102 CYS A N 1
ATOM 761 C CA . CYS A 1 102 ? 0.596 -6.430 -3.840 1.00 92.94 102 CYS A CA 1
ATOM 762 C C . CYS A 1 102 ? -0.536 -7.330 -3.326 1.00 92.94 102 CYS A C 1
ATOM 764 O O . CYS A 1 102 ? -1.560 -6.840 -2.849 1.00 92.94 102 CYS A O 1
ATOM 766 N N . GLY A 1 103 ? -0.366 -8.653 -3.419 1.00 92.06 103 GLY A N 1
ATOM 767 C CA . GLY A 1 103 ? -1.317 -9.613 -2.866 1.00 92.06 103 GLY A CA 1
ATOM 768 C C . GLY A 1 103 ? -1.392 -9.516 -1.344 1.00 92.06 103 GLY A C 1
ATOM 769 O O . GLY A 1 103 ? -2.488 -9.459 -0.786 1.00 92.06 103 GLY A O 1
ATOM 770 N N . LEU A 1 104 ? -0.235 -9.422 -0.684 1.00 91.38 104 LEU A N 1
ATOM 771 C CA . LEU A 1 104 ? -0.140 -9.280 0.769 1.00 91.38 104 LEU A CA 1
ATOM 772 C C . LEU A 1 104 ? -0.793 -7.978 1.255 1.00 91.38 104 LEU A C 1
ATOM 774 O O . LEU A 1 104 ? -1.615 -8.012 2.170 1.00 91.38 104 LEU A O 1
ATOM 778 N N . LEU A 1 105 ? -0.495 -6.852 0.600 1.00 92.25 105 LEU A N 1
ATOM 779 C CA . LEU A 1 105 ? -1.082 -5.550 0.924 1.00 92.25 105 LEU A CA 1
ATOM 780 C C . LEU A 1 105 ? -2.606 -5.544 0.776 1.00 92.25 105 LEU A C 1
ATOM 782 O O . LEU A 1 105 ? -3.299 -5.010 1.638 1.00 92.25 105 LEU A O 1
ATOM 786 N N . ARG A 1 106 ? -3.152 -6.168 -0.279 1.00 95.62 106 ARG A N 1
ATOM 787 C CA . ARG A 1 106 ? -4.611 -6.293 -0.453 1.00 95.62 106 ARG A CA 1
ATOM 788 C C . ARG A 1 106 ? -5.251 -7.091 0.679 1.00 95.62 106 ARG A C 1
ATOM 790 O O . ARG A 1 106 ? -6.288 -6.673 1.189 1.00 95.62 106 ARG A O 1
ATOM 797 N N . CYS A 1 107 ? -4.639 -8.203 1.085 1.00 95.25 107 CYS A N 1
ATOM 798 C CA . 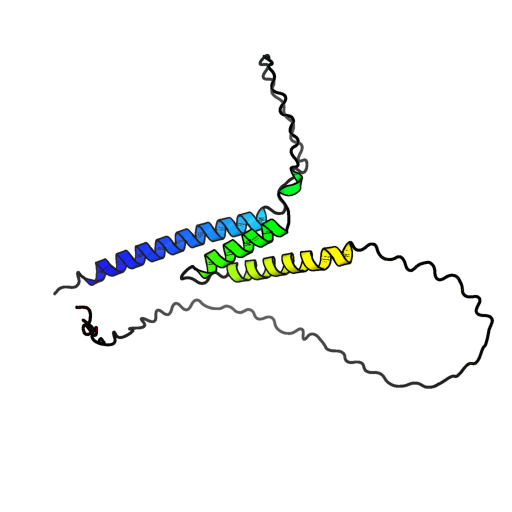CYS A 1 107 ? -5.116 -8.992 2.220 1.00 95.25 107 CYS A CA 1
ATOM 799 C C . CYS A 1 107 ? -5.092 -8.178 3.523 1.00 95.25 107 CYS A C 1
ATOM 801 O O . CYS A 1 107 ? -6.079 -8.178 4.257 1.00 95.25 107 CYS A O 1
ATOM 803 N N . HIS A 1 108 ? -4.002 -7.453 3.796 1.00 92.56 108 HIS A N 1
ATOM 804 C CA . HIS A 1 108 ? -3.876 -6.627 4.999 1.00 92.56 108 HIS A CA 1
ATOM 805 C C . HIS A 1 108 ? -4.887 -5.467 5.015 1.00 92.56 108 HIS A C 1
ATOM 807 O O . HIS A 1 108 ? -5.591 -5.273 6.004 1.00 92.56 108 HIS A O 1
ATOM 813 N N . LEU A 1 109 ? -5.056 -4.770 3.886 1.00 94.00 109 LEU A N 1
ATOM 814 C CA . LEU A 1 109 ? -6.070 -3.729 3.717 1.00 94.00 109 LEU A CA 1
ATOM 815 C C . LEU A 1 109 ? -7.487 -4.267 3.978 1.00 94.00 109 LEU A C 1
ATOM 817 O O . LEU A 1 109 ? -8.251 -3.651 4.718 1.00 94.00 109 LEU A O 1
ATOM 821 N N . GLN A 1 110 ? -7.834 -5.430 3.416 1.00 96.69 110 GLN A N 1
ATOM 822 C CA . GLN A 1 110 ? -9.135 -6.065 3.654 1.00 96.69 110 GLN A CA 1
ATOM 823 C C . GLN A 1 110 ? -9.345 -6.421 5.129 1.00 96.69 110 GLN A C 1
ATOM 825 O O . GLN A 1 110 ? -10.448 -6.234 5.645 1.00 96.69 110 GLN A O 1
ATOM 830 N N . ALA A 1 111 ? -8.305 -6.908 5.812 1.00 94.50 111 ALA A N 1
ATOM 831 C CA . ALA A 1 111 ? -8.365 -7.218 7.236 1.00 94.50 111 ALA A CA 1
ATOM 832 C C . ALA A 1 111 ? -8.624 -5.959 8.082 1.00 94.50 111 ALA A C 1
ATOM 834 O O . ALA A 1 111 ? -9.513 -5.979 8.933 1.00 94.50 111 ALA A O 1
ATOM 835 N N . LEU A 1 112 ? -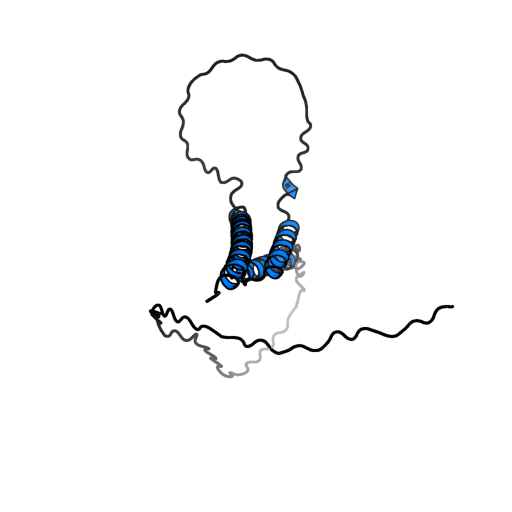7.923 -4.852 7.808 1.00 93.00 112 LEU A N 1
ATOM 836 C CA . LEU A 1 112 ? -8.137 -3.575 8.498 1.00 93.00 112 LEU A CA 1
ATOM 837 C C . LEU A 1 112 ? -9.531 -2.995 8.227 1.00 93.00 112 LEU A C 1
ATOM 839 O O . LEU A 1 112 ? -10.222 -2.585 9.158 1.00 93.00 112 LEU A O 1
ATOM 843 N N . GLU A 1 113 ? -9.994 -3.012 6.975 1.00 94.50 113 GLU A N 1
ATOM 844 C CA . GLU A 1 113 ? -11.348 -2.565 6.631 1.00 94.50 113 GLU A CA 1
ATOM 845 C C . GLU A 1 113 ? -12.429 -3.415 7.306 1.00 94.50 113 GLU A C 1
ATOM 847 O O . GLU A 1 113 ? -13.481 -2.899 7.692 1.00 94.50 113 GLU A O 1
ATOM 852 N N . TRP A 1 114 ? -12.202 -4.724 7.431 1.00 96.88 114 TRP A N 1
ATOM 853 C CA . TRP A 1 114 ? -13.102 -5.612 8.157 1.00 96.88 114 TRP A CA 1
ATOM 854 C C . TRP A 1 114 ? -13.098 -5.302 9.656 1.00 96.88 114 TRP A C 1
ATOM 856 O O . TRP A 1 114 ? -14.168 -5.133 10.240 1.00 96.88 114 TRP A O 1
ATOM 866 N N . ALA A 1 115 ? -11.921 -5.133 10.263 1.00 93.19 115 ALA A N 1
ATOM 867 C CA . ALA A 1 115 ? -11.787 -4.760 11.668 1.00 93.19 115 ALA A CA 1
ATOM 868 C C . ALA A 1 115 ? -12.499 -3.432 11.977 1.00 93.19 115 ALA A C 1
ATOM 870 O O . ALA A 1 115 ? -13.248 -3.353 12.951 1.00 93.19 115 ALA A O 1
ATOM 871 N N . ALA A 1 116 ? -12.353 -2.421 11.114 1.00 92.00 116 ALA A N 1
ATOM 872 C CA . ALA A 1 116 ? -13.040 -1.136 11.244 1.00 92.00 116 ALA A CA 1
ATOM 873 C C . ALA A 1 116 ? -14.574 -1.272 11.194 1.00 92.00 116 ALA A C 1
ATOM 875 O O . ALA A 1 116 ? -15.280 -0.592 11.934 1.00 92.00 116 ALA A O 1
ATOM 876 N N . LYS A 1 117 ? -15.109 -2.186 10.371 1.00 94.12 117 LYS A N 1
ATOM 877 C CA . LYS A 1 117 ? -16.558 -2.465 10.291 1.00 94.12 117 LYS A CA 1
ATOM 878 C C . LYS A 1 117 ? -17.085 -3.220 11.511 1.00 94.12 117 LYS A C 1
ATOM 880 O O . LYS A 1 117 ? -18.225 -3.005 11.913 1.00 94.12 117 LYS A O 1
ATOM 885 N N . VAL A 1 118 ? -16.282 -4.120 12.078 1.00 96.19 118 VAL A N 1
ATOM 886 C CA . VAL A 1 118 ? -16.683 -4.981 13.201 1.00 96.19 118 VAL A CA 1
ATOM 887 C C . VAL A 1 118 ? -16.520 -4.283 14.551 1.00 96.19 118 VAL A C 1
ATOM 889 O O . VAL A 1 118 ? -17.320 -4.519 15.452 1.00 96.19 118 VAL A O 1
ATOM 892 N N . ARG A 1 119 ? -15.542 -3.384 14.702 1.00 92.38 119 ARG A N 1
ATOM 893 C CA . ARG A 1 119 ? -15.261 -2.680 15.964 1.00 92.38 119 ARG A CA 1
ATOM 894 C C . ARG A 1 119 ? -16.494 -1.982 16.573 1.00 92.38 119 ARG A C 1
ATOM 896 O O . ARG A 1 119 ? -16.731 -2.187 17.761 1.00 92.38 119 ARG A O 1
ATOM 903 N N . PRO A 1 120 ? -17.342 -1.254 15.819 1.00 92.00 120 PRO A N 1
ATOM 904 C CA . PRO A 1 120 ? -18.574 -0.683 16.366 1.00 92.00 120 PRO A CA 1
ATOM 905 C C . PRO A 1 120 ? -19.571 -1.729 16.879 1.00 92.00 120 PRO A C 1
ATOM 907 O O . PRO A 1 120 ? -20.291 -1.456 17.831 1.00 92.00 120 PRO A O 1
ATOM 910 N N . LEU A 1 121 ? -19.614 -2.922 16.273 1.00 92.88 121 LEU A N 1
ATOM 911 C CA . LEU A 1 121 ? -20.507 -4.007 16.698 1.00 92.88 121 LEU A CA 1
ATOM 912 C C . LEU A 1 121 ? -20.051 -4.633 18.018 1.00 92.88 121 LEU A C 1
ATOM 914 O O . LEU A 1 121 ? -20.886 -5.047 18.813 1.00 92.88 121 LEU A O 1
ATOM 918 N N . LEU A 1 122 ? -18.737 -4.691 18.244 1.00 91.38 122 LEU A N 1
ATOM 919 C CA . LEU A 1 122 ? -18.149 -5.193 19.487 1.00 91.38 122 LEU A CA 1
ATOM 920 C C . LEU A 1 122 ? -18.211 -4.163 20.621 1.00 91.38 122 LEU A C 1
ATOM 922 O O . LEU A 1 122 ? -18.334 -4.541 21.781 1.00 91.38 122 LEU A O 1
ATOM 926 N N . ASN A 1 123 ? -18.139 -2.874 20.281 1.00 89.25 123 ASN A N 1
ATOM 927 C CA . ASN A 1 123 ? -18.179 -1.774 21.245 1.00 89.25 123 ASN A CA 1
ATOM 928 C C . ASN A 1 123 ? -19.595 -1.263 21.523 1.00 89.25 123 ASN A C 1
ATOM 930 O O . ASN A 1 123 ? -19.775 -0.434 22.417 1.00 89.25 123 ASN A O 1
ATOM 934 N N . ALA A 1 124 ? -20.593 -1.705 20.753 1.00 88.44 124 ALA A N 1
ATOM 935 C CA . ALA A 1 124 ? -21.978 -1.420 21.073 1.00 88.44 124 ALA A CA 1
ATOM 936 C C . ALA A 1 124 ? -22.221 -1.929 22.500 1.00 88.44 124 ALA A C 1
ATOM 938 O O . ALA A 1 124 ? -21.937 -3.102 22.759 1.00 88.44 124 ALA A O 1
ATOM 939 N N . PRO A 1 125 ? -22.691 -1.078 23.434 1.00 83.56 125 PRO A N 1
ATOM 940 C CA . PRO A 1 125 ? -23.015 -1.541 24.768 1.00 83.56 125 PRO A CA 1
ATOM 941 C C . PRO A 1 125 ? -23.994 -2.683 24.574 1.00 83.56 125 PRO A C 1
ATOM 943 O O . PRO A 1 125 ? -25.063 -2.473 23.993 1.00 83.56 125 PRO A O 1
ATOM 946 N N . THR A 1 126 ? -23.585 -3.894 24.966 1.00 81.19 126 THR A N 1
ATOM 947 C CA . THR A 1 126 ? -24.474 -5.046 25.021 1.00 81.19 126 THR A CA 1
ATOM 948 C C . THR A 1 126 ? -25.705 -4.521 25.715 1.00 81.19 126 THR A C 1
ATOM 950 O O . THR A 1 126 ? -25.620 -4.115 26.874 1.00 81.19 126 THR A O 1
ATOM 953 N N . VAL A 1 127 ? -26.807 -4.402 24.973 1.00 71.94 127 VAL A N 1
ATOM 954 C CA . VAL A 1 127 ? -28.096 -4.066 25.555 1.00 71.94 127 VAL A CA 1
ATOM 955 C C . VAL A 1 127 ? -28.406 -5.297 26.380 1.00 71.94 127 VAL A C 1
ATOM 957 O O . VAL A 1 127 ? -28.963 -6.269 25.876 1.00 71.94 127 VAL A O 1
ATOM 960 N N . GLU A 1 128 ? -27.858 -5.302 27.596 1.00 66.19 128 GLU A N 1
ATOM 961 C CA . GLU A 1 128 ? -28.072 -6.278 28.637 1.00 66.19 128 GLU A CA 1
ATOM 962 C C . GLU A 1 128 ? -29.578 -6.376 28.694 1.00 66.19 128 GLU A C 1
ATOM 964 O O . GLU A 1 128 ? -30.247 -5.384 29.000 1.00 66.19 128 GLU A O 1
ATOM 969 N N . ALA A 1 129 ? -30.085 -7.498 28.177 1.00 64.06 129 ALA A N 1
ATOM 970 C CA . ALA A 1 129 ? -31.496 -7.714 27.963 1.00 64.06 129 ALA A CA 1
ATOM 971 C C . ALA A 1 129 ? -32.184 -7.272 29.243 1.00 64.06 129 ALA A C 1
ATOM 973 O O . ALA A 1 129 ? -31.939 -7.873 30.291 1.00 64.06 129 ALA A O 1
ATOM 974 N N . ALA A 1 130 ? -32.927 -6.159 29.155 1.00 66.50 130 ALA A N 1
ATOM 975 C CA . ALA A 1 130 ? -33.589 -5.558 30.299 1.00 66.50 130 ALA A CA 1
ATOM 976 C C . ALA A 1 130 ? -34.215 -6.710 31.080 1.00 66.50 130 ALA A C 1
ATOM 978 O O . ALA A 1 130 ? -34.891 -7.517 30.429 1.00 66.50 130 ALA A O 1
ATOM 979 N N . PRO A 1 131 ? -33.902 -6.860 32.385 1.00 68.12 131 PRO A N 1
ATOM 980 C CA . PRO A 1 131 ? -34.254 -8.046 33.145 1.00 68.12 131 PRO A CA 1
ATOM 981 C C . PRO A 1 131 ? -35.711 -8.324 32.851 1.00 68.12 131 PRO A C 1
ATOM 983 O O . PRO A 1 131 ? -36.561 -7.477 33.138 1.00 68.12 131 PRO A O 1
ATOM 986 N N . VAL A 1 132 ? -35.959 -9.440 32.157 1.00 68.25 132 VAL A N 1
ATOM 987 C CA . VAL A 1 132 ? -37.303 -9.904 31.846 1.00 68.25 132 VAL A CA 1
ATOM 988 C C . VAL A 1 132 ? -37.968 -9.966 33.201 1.00 68.25 132 VAL A C 1
ATOM 990 O O . VAL A 1 132 ? -37.636 -10.825 34.019 1.00 68.25 132 VAL A O 1
ATOM 993 N N . ALA A 1 133 ? -38.803 -8.964 33.482 1.00 66.69 133 ALA A N 1
ATOM 994 C CA . ALA A 1 133 ? -39.592 -8.944 34.688 1.00 66.69 133 ALA A CA 1
ATOM 995 C C . ALA A 1 133 ? -40.286 -10.307 34.712 1.00 66.69 133 ALA A C 1
ATOM 997 O O . ALA A 1 133 ? -40.849 -10.679 33.676 1.00 66.69 133 ALA A O 1
ATOM 998 N N . PRO A 1 134 ? -40.162 -11.086 35.800 1.00 68.75 134 PRO A N 1
ATOM 999 C CA . PRO A 1 134 ? -40.791 -12.389 35.876 1.00 68.75 134 PRO A CA 1
ATOM 1000 C C . PRO A 1 134 ? -42.286 -12.162 35.673 1.00 68.75 134 PRO A C 1
ATOM 1002 O O . PRO A 1 134 ? -42.979 -11.657 36.552 1.00 68.75 134 PRO A O 1
ATOM 1005 N N . ALA A 1 135 ? -42.758 -12.446 34.461 1.00 62.75 135 ALA A N 1
ATOM 1006 C CA . ALA A 1 135 ? -44.166 -12.585 34.201 1.00 62.75 135 ALA A CA 1
ATOM 1007 C C . ALA A 1 135 ? -44.582 -13.788 35.036 1.00 62.75 135 ALA A C 1
ATOM 1009 O O . ALA A 1 135 ? -44.079 -14.895 34.839 1.00 62.75 135 ALA A O 1
ATOM 1010 N N . GLU A 1 136 ? -45.423 -13.530 36.027 1.00 63.06 136 GLU A N 1
ATOM 1011 C CA . GLU A 1 136 ? -46.077 -14.557 36.815 1.00 63.06 136 GLU A CA 1
ATOM 1012 C C . GLU A 1 136 ? -46.954 -15.377 35.864 1.00 63.06 136 GLU A C 1
ATOM 1014 O O . GLU A 1 136 ? -48.095 -15.026 35.576 1.00 63.06 136 GLU A O 1
ATOM 1019 N N . GLU A 1 137 ? -46.378 -16.432 35.287 1.00 55.91 137 GLU A N 1
ATOM 1020 C CA . GLU A 1 137 ? -47.116 -17.424 34.521 1.00 55.91 137 GLU A CA 1
ATOM 1021 C C . GLU A 1 137 ? -47.637 -18.476 35.501 1.00 55.91 137 GLU A C 1
ATOM 1023 O O . GLU A 1 137 ? -47.016 -19.508 35.769 1.00 55.91 137 GLU A O 1
ATOM 1028 N N . GLU A 1 138 ? -48.801 -18.186 36.079 1.00 56.81 138 GLU A N 1
ATOM 1029 C CA . GLU A 1 138 ? -49.642 -19.223 36.656 1.00 56.81 138 GLU A CA 1
ATOM 1030 C C . GLU A 1 138 ? -50.126 -20.156 35.536 1.00 56.81 138 GLU A C 1
ATOM 1032 O O . GLU A 1 138 ? -51.098 -19.885 34.842 1.00 56.81 138 GLU A O 1
ATOM 1037 N N . GLY A 1 139 ? -49.407 -21.269 35.389 1.00 63.19 139 GLY A N 1
ATOM 1038 C CA . GLY A 1 139 ? -49.938 -22.608 35.152 1.00 63.19 139 GLY A CA 1
ATOM 1039 C C . GLY A 1 139 ? -50.773 -22.869 33.896 1.00 63.19 139 GLY A C 1
ATOM 1040 O O . GLY A 1 139 ? -51.948 -22.533 33.831 1.00 63.19 139 GLY A O 1
ATOM 1041 N N . SER A 1 140 ? -50.281 -23.766 33.040 1.00 61.03 140 SER A N 1
ATOM 1042 C CA . SER A 1 140 ? -51.052 -24.978 32.740 1.00 61.03 140 SER A CA 1
ATOM 1043 C C . SER A 1 140 ? -50.198 -26.057 32.092 1.00 61.03 140 SER A C 1
ATOM 1045 O O . SER A 1 140 ? -49.602 -25.886 31.034 1.00 61.03 140 SER A O 1
ATOM 1047 N N . VAL A 1 141 ? -50.185 -27.201 32.758 1.00 59.06 141 VAL A N 1
ATOM 1048 C CA . VAL A 1 141 ? -49.620 -28.467 32.314 1.00 59.06 141 VAL A CA 1
ATOM 1049 C C . VAL A 1 141 ? -50.483 -29.023 31.181 1.00 59.06 141 VAL A C 1
ATOM 1051 O O . VAL A 1 141 ? -51.664 -29.272 31.403 1.00 59.06 141 VAL A O 1
ATOM 1054 N N . LEU A 1 142 ? -49.901 -29.346 30.024 1.00 61.94 142 LEU A N 1
ATOM 1055 C CA . LEU A 1 142 ? -50.329 -30.533 29.281 1.00 61.94 142 LEU A CA 1
ATOM 1056 C C . LEU A 1 142 ? -49.173 -31.099 28.449 1.00 61.94 142 LEU A C 1
ATOM 1058 O O . LEU A 1 142 ? -48.682 -30.481 27.508 1.00 61.94 142 LEU A O 1
ATOM 1062 N N . ALA A 1 143 ? -48.747 -32.295 28.841 1.00 62.06 143 ALA A N 1
ATOM 1063 C CA . ALA A 1 143 ? -47.804 -33.132 28.125 1.00 62.06 143 ALA A CA 1
ATOM 1064 C C . ALA A 1 143 ? -48.344 -33.538 26.746 1.00 62.06 143 ALA A C 1
ATOM 1066 O O . ALA A 1 143 ? -49.530 -33.846 26.616 1.00 62.06 143 ALA A O 1
ATOM 1067 N N . GLN A 1 144 ? -47.451 -33.656 25.764 1.00 53.03 144 GLN A N 1
ATOM 1068 C CA . GLN A 1 144 ? -47.614 -34.602 24.664 1.00 53.03 144 GLN A CA 1
ATOM 1069 C C . GLN A 1 144 ? -46.246 -35.136 24.228 1.00 53.03 144 GLN A C 1
ATOM 1071 O O . GLN A 1 144 ? -45.465 -34.465 23.559 1.00 53.03 144 GLN A O 1
ATOM 1076 N N . ASP A 1 145 ? -45.988 -36.371 24.663 1.00 57.16 145 ASP A N 1
ATOM 1077 C CA . ASP A 1 145 ? -45.123 -37.349 24.010 1.00 57.16 145 ASP A CA 1
ATOM 1078 C C . ASP A 1 145 ? -45.379 -37.380 22.498 1.00 57.16 145 ASP A C 1
ATOM 1080 O O . ASP A 1 145 ? -46.529 -37.468 22.059 1.00 57.16 145 ASP A O 1
ATOM 1084 N N . GLY A 1 146 ? -44.311 -37.365 21.697 1.00 48.34 146 GLY A N 1
ATOM 1085 C CA . GLY A 1 146 ? -44.462 -37.397 20.248 1.00 48.34 146 GLY A CA 1
ATOM 1086 C C . GLY A 1 146 ? -43.173 -37.499 19.444 1.00 48.34 146 GLY A C 1
ATOM 1087 O O . GLY A 1 146 ? -42.780 -36.539 18.803 1.00 48.34 146 GLY A O 1
ATOM 1088 N N . ALA A 1 147 ? -42.630 -38.715 19.408 1.00 49.25 147 ALA A N 1
ATOM 1089 C CA . ALA A 1 147 ? -42.016 -39.348 18.238 1.00 49.25 147 ALA A CA 1
ATOM 1090 C C . ALA A 1 147 ? -40.630 -38.883 17.736 1.00 49.25 147 ALA A C 1
ATOM 1092 O O . ALA A 1 147 ? -40.387 -37.760 17.312 1.00 49.25 147 ALA A O 1
ATOM 1093 N N . ALA A 1 148 ? -39.755 -39.889 17.715 1.00 53.19 148 ALA A N 1
ATOM 1094 C CA . ALA A 1 148 ? -38.484 -39.984 17.023 1.00 53.19 148 ALA A CA 1
ATOM 1095 C C . ALA A 1 148 ? -38.551 -39.604 15.533 1.00 53.19 148 ALA A C 1
ATOM 1097 O O . ALA A 1 148 ? -39.556 -39.846 14.866 1.00 53.19 148 ALA A O 1
ATOM 1098 N N . GLY A 1 149 ? -37.426 -39.119 15.006 1.00 47.09 149 GLY A N 1
ATOM 1099 C CA . GLY A 1 149 ? -37.205 -38.959 13.573 1.00 47.09 149 GLY A CA 1
ATOM 1100 C C . GLY A 1 149 ? -35.774 -38.530 13.254 1.00 47.09 149 GLY A C 1
ATOM 1101 O O . GLY A 1 149 ? -35.471 -37.345 13.267 1.00 47.09 149 GLY A O 1
ATOM 1102 N N . GLU A 1 150 ? -34.938 -39.532 12.990 1.00 54.00 150 GLU A N 1
ATOM 1103 C CA . GLU A 1 150 ? -33.835 -39.551 12.017 1.00 54.00 150 GLU A CA 1
ATOM 1104 C C . GLU A 1 150 ? -32.675 -38.537 12.116 1.00 54.00 150 GLU A C 1
ATOM 1106 O O . GLU A 1 150 ? -32.703 -37.400 11.652 1.00 54.00 150 GLU A O 1
ATOM 1111 N N . GLU A 1 151 ? -31.576 -39.066 12.658 1.00 56.91 151 GLU A N 1
ATOM 1112 C CA . GLU A 1 151 ? -30.232 -39.047 12.072 1.00 56.91 151 GLU A CA 1
ATOM 1113 C C . GLU A 1 151 ? -30.060 -38.374 10.689 1.00 56.91 151 GLU A C 1
ATOM 1115 O O . GLU A 1 151 ? -30.412 -38.919 9.648 1.00 56.91 151 GLU A O 1
ATOM 1120 N N . ASN A 1 152 ? -29.358 -37.238 10.657 1.00 51.03 152 ASN A N 1
ATOM 1121 C CA . ASN A 1 152 ? -28.583 -36.850 9.478 1.00 51.03 152 ASN A CA 1
ATOM 1122 C C . ASN A 1 152 ? -27.158 -36.482 9.901 1.00 51.03 152 ASN A C 1
ATOM 1124 O O . ASN A 1 152 ? -26.813 -35.324 10.142 1.00 51.03 152 ASN A O 1
ATOM 1128 N N . ALA A 1 153 ? -26.339 -37.524 10.039 1.00 55.16 153 ALA A N 1
ATOM 1129 C CA . ALA A 1 153 ? -24.892 -37.431 10.135 1.00 55.16 153 ALA A CA 1
ATOM 1130 C C . ALA A 1 153 ? -24.319 -37.071 8.753 1.00 55.16 153 ALA A C 1
ATOM 1132 O O . ALA A 1 153 ? -23.838 -37.925 8.011 1.00 55.16 153 ALA A O 1
ATOM 1133 N N . GLY A 1 154 ? -24.387 -35.787 8.402 1.00 53.44 154 GLY A N 1
ATOM 1134 C CA . GLY A 1 154 ? -23.630 -35.196 7.300 1.00 53.44 154 GLY A CA 1
ATOM 1135 C C . GLY A 1 154 ? -22.210 -34.868 7.752 1.00 53.44 154 GLY A C 1
ATOM 1136 O O . GLY A 1 154 ? -21.873 -33.710 7.975 1.00 53.44 154 GLY A O 1
ATOM 1137 N N . GLU A 1 155 ? -21.399 -35.905 7.951 1.00 48.72 155 GLU A N 1
ATOM 1138 C CA . GLU A 1 155 ? -19.973 -35.816 8.261 1.00 48.72 155 GLU A CA 1
ATOM 1139 C C . GLU A 1 155 ? -19.191 -35.442 6.988 1.00 48.72 155 GLU A C 1
ATOM 1141 O O . GLU A 1 155 ? -18.681 -36.303 6.269 1.00 48.72 155 GLU A O 1
ATOM 1146 N N . ASP A 1 156 ? -19.102 -34.144 6.683 1.00 54.16 156 ASP A N 1
ATOM 1147 C CA . ASP A 1 156 ? -18.172 -33.633 5.671 1.00 54.16 156 ASP A CA 1
ATOM 1148 C C . ASP A 1 156 ? -16.743 -33.661 6.235 1.00 54.16 156 ASP A C 1
ATOM 1150 O O . ASP A 1 156 ? -16.240 -32.733 6.872 1.00 54.16 156 ASP A O 1
ATOM 1154 N N . LYS A 1 157 ? -16.094 -34.807 6.021 1.00 59.91 157 LYS A N 1
ATOM 1155 C CA . LYS A 1 157 ? -14.658 -35.030 6.209 1.00 59.91 157 LYS A CA 1
ATOM 1156 C C . LYS A 1 157 ? -13.833 -33.951 5.490 1.00 59.91 157 LYS A C 1
ATOM 1158 O O . LYS A 1 157 ? -13.863 -33.906 4.258 1.00 59.91 157 LYS A O 1
ATOM 1163 N N . PRO A 1 158 ? -12.945 -33.208 6.176 1.00 56.66 158 PRO A N 1
ATOM 1164 C CA . PRO A 1 158 ? -11.796 -32.629 5.499 1.00 56.66 158 PRO A CA 1
ATOM 1165 C C . PRO A 1 158 ? -10.845 -33.770 5.121 1.00 56.66 158 PRO A C 1
ATOM 1167 O O . PRO A 1 158 ? -10.280 -34.455 5.977 1.00 56.66 158 PRO A O 1
ATOM 1170 N N . ALA A 1 159 ? -10.693 -34.003 3.819 1.00 53.12 159 ALA A N 1
ATOM 1171 C CA . ALA A 1 159 ? -9.734 -34.951 3.278 1.00 53.12 159 ALA A CA 1
ATOM 1172 C C . ALA A 1 159 ? -8.309 -34.578 3.722 1.00 53.12 159 ALA A C 1
ATOM 1174 O O . ALA A 1 159 ? -7.676 -33.667 3.191 1.00 53.12 159 ALA A O 1
ATOM 1175 N N . THR A 1 160 ? -7.786 -35.328 4.687 1.00 57.03 160 THR A N 1
ATOM 1176 C CA . THR A 1 160 ? -6.359 -35.455 4.947 1.00 57.03 160 THR A CA 1
ATOM 1177 C C . THR A 1 160 ? -5.767 -36.376 3.883 1.00 57.03 160 THR A C 1
ATOM 1179 O O . THR A 1 160 ? -5.899 -37.595 3.947 1.00 57.03 160 THR A O 1
ATOM 1182 N N . ALA A 1 161 ? -5.107 -35.815 2.870 1.00 46.12 161 ALA A N 1
ATOM 1183 C CA . ALA A 1 161 ? -4.226 -36.597 2.012 1.00 46.12 161 ALA A CA 1
ATOM 1184 C C . ALA A 1 161 ? -3.154 -35.740 1.332 1.00 46.12 161 ALA A C 1
ATOM 1186 O O . ALA A 1 161 ? -3.432 -34.718 0.714 1.00 46.12 161 ALA A O 1
ATOM 1187 N N . ALA A 1 162 ? -1.943 -36.292 1.373 1.00 46.22 162 ALA A N 1
ATOM 1188 C CA . ALA A 1 162 ? -0.846 -36.084 0.435 1.00 46.22 162 ALA A CA 1
ATOM 1189 C C . ALA A 1 162 ? -0.016 -34.796 0.569 1.00 46.22 162 ALA A C 1
ATOM 1191 O O . ALA A 1 162 ? -0.062 -33.876 -0.243 1.00 46.22 162 ALA A O 1
ATOM 1192 N N . SER A 1 163 ? 0.924 -34.863 1.516 1.00 51.91 163 SER A N 1
ATOM 1193 C CA . SER A 1 163 ? 2.362 -34.872 1.201 1.00 51.91 163 SER A CA 1
ATOM 1194 C C . SER A 1 163 ? 2.666 -34.743 -0.303 1.00 51.91 163 SER A C 1
ATOM 1196 O O . SER A 1 163 ? 2.569 -35.706 -1.061 1.00 51.91 163 SER A O 1
ATOM 1198 N N . SER A 1 164 ? 3.034 -33.541 -0.740 1.00 47.91 164 SER A N 1
ATOM 1199 C CA . SER A 1 164 ? 3.623 -33.297 -2.056 1.00 47.91 164 SER A CA 1
ATOM 1200 C C . SER A 1 164 ? 4.953 -32.594 -1.862 1.00 47.91 164 SER A C 1
ATOM 1202 O O . SER A 1 164 ? 5.075 -31.374 -1.941 1.00 47.91 164 SER A O 1
ATOM 1204 N N . LYS A 1 165 ? 5.970 -33.420 -1.626 1.00 56.41 165 LYS A N 1
ATOM 1205 C CA . LYS A 1 165 ? 7.376 -33.098 -1.839 1.00 56.41 165 LYS A CA 1
ATOM 1206 C C . LYS A 1 165 ? 7.556 -32.783 -3.326 1.00 56.41 165 LYS A C 1
ATOM 1208 O O . LYS A 1 165 ? 7.793 -33.675 -4.133 1.00 56.41 165 LYS A O 1
ATOM 1213 N N . ARG A 1 166 ? 7.364 -31.520 -3.704 1.00 45.41 166 ARG A N 1
ATOM 1214 C CA . ARG A 1 166 ? 7.600 -31.042 -5.066 1.00 45.41 166 ARG A CA 1
ATOM 1215 C C . ARG A 1 166 ? 9.002 -30.436 -5.115 1.00 45.41 166 ARG A C 1
ATOM 1217 O O . ARG A 1 166 ? 9.183 -29.232 -4.993 1.00 45.41 166 ARG A O 1
ATOM 1224 N N . THR A 1 167 ? 10.001 -31.301 -5.278 1.00 54.69 167 THR A N 1
ATOM 1225 C CA . THR A 1 167 ? 11.249 -30.933 -5.955 1.00 54.69 167 THR A CA 1
ATOM 1226 C C . THR A 1 167 ? 10.857 -30.408 -7.329 1.00 54.69 167 THR A C 1
ATOM 1228 O O . THR A 1 167 ? 10.391 -31.172 -8.174 1.00 54.69 167 THR A O 1
ATOM 1231 N N . ARG A 1 168 ? 10.945 -29.093 -7.529 1.00 50.28 168 ARG A N 1
ATOM 1232 C CA . ARG A 1 168 ? 10.858 -28.510 -8.862 1.00 50.28 168 ARG A CA 1
ATOM 1233 C C . ARG A 1 168 ? 12.253 -28.071 -9.247 1.00 50.28 168 ARG A C 1
ATOM 1235 O O . ARG A 1 168 ? 12.718 -27.007 -8.853 1.00 50.28 168 ARG A O 1
ATOM 1242 N N . ASP A 1 169 ? 12.895 -28.967 -9.980 1.00 50.28 169 ASP A N 1
ATOM 1243 C CA . ASP A 1 169 ? 14.100 -28.723 -10.740 1.00 50.28 169 ASP A CA 1
ATOM 1244 C C . ASP A 1 169 ? 14.019 -27.400 -11.498 1.00 50.28 169 ASP A C 1
ATOM 1246 O O . ASP A 1 169 ? 13.029 -27.063 -12.160 1.00 50.28 169 ASP A O 1
ATOM 1250 N N . SER A 1 170 ? 15.120 -26.673 -11.389 1.00 54.41 170 SER A N 1
ATOM 1251 C CA . SER A 1 170 ? 15.512 -25.581 -12.253 1.00 54.41 170 SER A CA 1
ATOM 1252 C C . SER A 1 170 ? 15.348 -25.994 -13.716 1.00 54.41 170 SER A C 1
ATOM 1254 O O . SER A 1 170 ? 15.987 -26.935 -14.179 1.00 54.41 170 SER A O 1
ATOM 1256 N N . ASN A 1 171 ? 14.524 -25.269 -14.470 1.00 50.50 171 ASN A N 1
ATOM 1257 C CA . ASN A 1 171 ? 14.570 -25.333 -15.925 1.00 50.50 171 ASN A CA 1
ATOM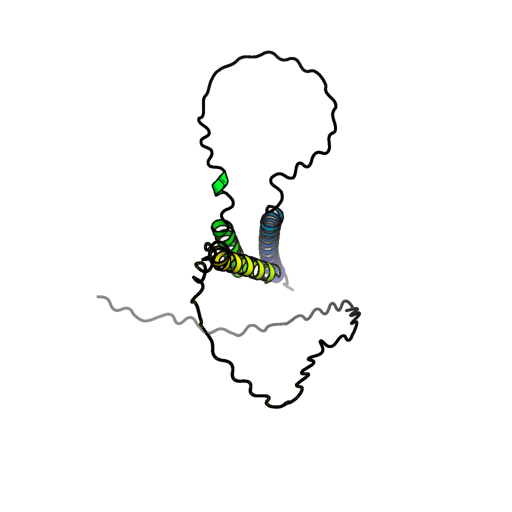 1258 C C . ASN A 1 171 ? 14.641 -23.916 -16.484 1.00 50.50 171 ASN A C 1
ATOM 1260 O O . ASN A 1 171 ? 13.636 -23.263 -16.768 1.00 50.50 171 ASN A O 1
ATOM 1264 N N . SER A 1 172 ? 15.876 -23.445 -16.609 1.00 54.12 172 SER A N 1
ATOM 1265 C CA . SER A 1 172 ? 16.266 -22.340 -17.465 1.00 54.12 172 SER A CA 1
ATOM 1266 C C . SER A 1 172 ? 15.972 -22.720 -18.917 1.00 54.12 172 SER A C 1
ATOM 1268 O O . SER A 1 172 ? 16.737 -23.432 -19.565 1.00 54.12 172 SER A O 1
ATOM 1270 N N . LYS A 1 173 ? 14.855 -22.233 -19.465 1.00 54.31 173 LYS A N 1
ATOM 1271 C CA . LYS A 1 173 ? 14.627 -22.280 -20.911 1.00 54.31 173 LYS A CA 1
ATOM 1272 C C . LYS A 1 173 ? 14.353 -20.890 -21.451 1.00 54.31 173 LYS A C 1
ATOM 1274 O O . LYS A 1 173 ? 13.232 -20.399 -21.491 1.00 54.31 173 LYS A O 1
ATOM 1279 N N . THR A 1 174 ? 15.451 -20.285 -21.880 1.00 54.12 174 THR A N 1
ATOM 1280 C CA . THR A 1 174 ? 15.518 -19.157 -22.796 1.00 54.12 174 THR A CA 1
ATOM 1281 C C . THR A 1 174 ? 14.701 -19.465 -24.054 1.00 54.12 174 THR A C 1
ATOM 1283 O O . THR A 1 174 ? 15.073 -20.295 -24.882 1.00 54.12 174 THR A O 1
ATOM 1286 N N . ALA A 1 175 ? 13.572 -18.782 -24.220 1.00 51.31 175 ALA A N 1
ATOM 1287 C CA . ALA A 1 175 ? 12.857 -18.727 -25.486 1.00 51.31 175 ALA A CA 1
ATOM 1288 C C . ALA A 1 175 ? 12.918 -17.289 -26.004 1.00 51.31 175 ALA A C 1
ATOM 1290 O O . ALA A 1 175 ? 12.151 -16.422 -25.600 1.00 51.31 175 ALA A O 1
ATOM 1291 N N . SER A 1 176 ? 13.874 -17.051 -26.907 1.00 54.56 176 SER A N 1
ATOM 1292 C CA . SER A 1 176 ? 13.886 -15.897 -27.806 1.00 54.56 176 SER A CA 1
ATOM 1293 C C . SER A 1 176 ? 12.597 -15.883 -28.632 1.00 54.56 176 SER A C 1
ATOM 1295 O O . SER A 1 176 ? 12.506 -16.513 -29.686 1.00 54.56 176 SER A O 1
ATOM 1297 N N . GLY A 1 177 ? 11.592 -15.161 -28.142 1.00 53.12 177 GLY A N 1
ATOM 1298 C CA . GLY A 1 177 ? 10.374 -14.821 -28.866 1.00 53.12 177 GLY A CA 1
ATOM 1299 C C . GLY A 1 177 ? 10.637 -13.661 -29.818 1.00 53.12 177 GLY A C 1
ATOM 1300 O O . GLY A 1 177 ? 10.513 -12.495 -29.466 1.00 53.12 177 GLY A O 1
ATOM 1301 N N . LYS A 1 178 ? 11.034 -14.000 -31.042 1.00 57.78 178 LYS A N 1
ATOM 1302 C CA . LYS A 1 178 ? 11.241 -13.097 -32.176 1.00 57.78 178 LYS A CA 1
ATOM 1303 C C . LYS A 1 178 ? 9.890 -12.516 -32.619 1.00 57.78 178 LYS A C 1
ATOM 1305 O O . LYS A 1 178 ? 9.259 -13.065 -33.518 1.00 57.78 178 LYS A O 1
ATOM 1310 N N . GLN A 1 179 ? 9.423 -11.434 -31.993 1.00 56.34 179 GLN A N 1
ATOM 1311 C CA . GLN A 1 179 ? 8.177 -10.790 -32.410 1.00 56.34 179 GLN A CA 1
ATOM 1312 C C . GLN A 1 179 ? 8.441 -9.864 -33.603 1.00 56.34 179 GLN A C 1
ATOM 1314 O O . GLN A 1 179 ? 9.148 -8.858 -33.533 1.00 56.34 179 GLN A O 1
ATOM 1319 N N . GLN A 1 180 ? 7.925 -10.305 -34.746 1.00 54.59 180 GLN A N 1
ATOM 1320 C CA . GLN A 1 180 ? 8.007 -9.651 -36.039 1.00 54.59 180 GLN A CA 1
ATOM 1321 C C . GLN A 1 180 ? 7.380 -8.252 -35.983 1.00 54.59 180 GLN A C 1
ATOM 1323 O O . GLN A 1 180 ? 6.237 -8.076 -35.569 1.00 54.59 180 GLN A O 1
ATOM 1328 N N . ARG A 1 181 ? 8.134 -7.261 -36.469 1.00 52.38 181 ARG A N 1
ATOM 1329 C CA . ARG A 1 181 ? 7.623 -5.938 -36.833 1.00 52.38 181 ARG A CA 1
ATOM 1330 C C . ARG A 1 181 ? 6.529 -6.086 -37.892 1.00 52.38 181 ARG A C 1
ATOM 1332 O O . ARG A 1 181 ? 6.817 -6.537 -38.999 1.00 52.38 181 ARG A O 1
ATOM 1339 N N . ALA A 1 182 ? 5.314 -5.646 -37.582 1.00 58.41 182 ALA A N 1
ATOM 1340 C CA . ALA A 1 182 ? 4.313 -5.369 -38.603 1.00 58.41 182 ALA A CA 1
ATOM 1341 C C . ALA A 1 182 ? 4.665 -4.055 -39.339 1.00 58.41 182 ALA A C 1
ATOM 1343 O O . ALA A 1 182 ? 5.066 -3.083 -38.689 1.00 58.41 182 ALA A O 1
ATOM 1344 N N . PRO A 1 183 ? 4.552 -4.004 -40.679 1.00 60.53 183 PRO A N 1
ATOM 1345 C CA . PRO A 1 183 ? 4.741 -2.787 -41.461 1.00 60.53 183 PRO A CA 1
ATOM 1346 C C . PRO A 1 183 ? 3.572 -1.809 -41.266 1.00 60.53 183 PRO A C 1
ATOM 1348 O O . PRO A 1 183 ? 2.436 -2.200 -41.007 1.00 60.53 183 PRO A O 1
ATOM 1351 N N . GLY A 1 184 ? 3.903 -0.521 -41.353 1.00 51.44 184 GLY A N 1
ATOM 1352 C CA . GLY A 1 184 ? 3.080 0.599 -40.919 1.00 51.44 184 GLY A CA 1
ATOM 1353 C C . GLY A 1 184 ? 1.720 0.770 -41.593 1.00 51.44 184 GLY A C 1
ATOM 1354 O O . GLY A 1 184 ? 1.453 0.300 -42.696 1.00 51.44 184 GLY A O 1
ATOM 1355 N N . LYS A 1 185 ? 0.890 1.567 -40.920 1.00 55.41 185 LYS A N 1
ATOM 1356 C CA . LYS A 1 185 ? -0.191 2.316 -41.555 1.00 55.41 185 LYS A CA 1
ATOM 1357 C C . LYS A 1 185 ? 0.225 3.791 -41.621 1.00 55.41 185 LYS A C 1
ATOM 1359 O O . LYS A 1 185 ? 0.741 4.307 -40.627 1.00 55.41 185 LYS A O 1
ATOM 1364 N N . PRO A 1 186 ? 0.075 4.446 -42.782 1.00 55.66 186 PRO A N 1
ATOM 1365 C CA . PRO A 1 186 ? 0.498 5.821 -42.980 1.00 55.66 186 PRO A CA 1
ATOM 1366 C C . PRO A 1 186 ? -0.322 6.786 -42.122 1.00 55.66 186 PRO A C 1
ATOM 1368 O O . PRO A 1 186 ? -1.533 6.650 -41.958 1.00 55.66 186 PRO A O 1
ATOM 1371 N N . ARG A 1 187 ? 0.393 7.781 -41.600 1.00 54.22 187 ARG A N 1
ATOM 1372 C CA . ARG A 1 187 ? -0.122 8.999 -40.983 1.00 54.22 187 ARG A CA 1
ATOM 1373 C C . ARG A 1 187 ? -0.992 9.711 -42.024 1.00 54.22 187 ARG A C 1
ATOM 1375 O O . ARG A 1 187 ? -0.448 10.239 -42.991 1.00 54.22 187 ARG A O 1
ATOM 1382 N N . LEU A 1 188 ? -2.315 9.696 -41.846 1.00 52.81 188 LEU A N 1
ATOM 1383 C CA . LEU A 1 188 ? -3.206 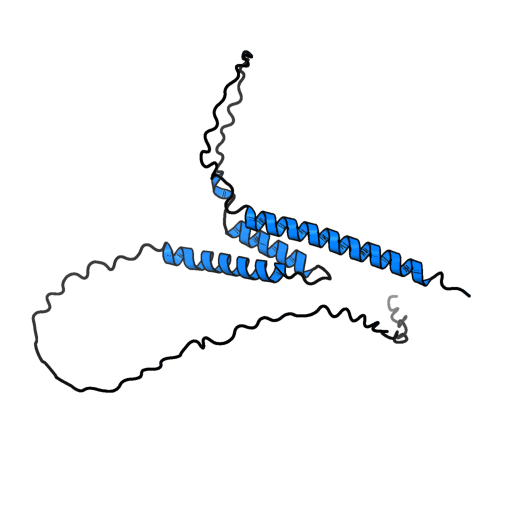10.582 -42.591 1.00 52.81 188 LEU A CA 1
ATOM 1384 C C . LEU A 1 188 ? -2.908 12.007 -42.117 1.00 52.81 188 LEU A C 1
ATOM 1386 O O . LEU A 1 188 ? -3.339 12.443 -41.051 1.00 52.81 188 LEU A O 1
ATOM 1390 N N . ALA A 1 189 ? -2.063 12.683 -42.882 1.00 59.66 189 ALA A N 1
ATOM 1391 C CA . ALA A 1 189 ? -2.130 14.118 -42.981 1.00 59.66 189 ALA A CA 1
ATOM 1392 C C . ALA A 1 189 ? -3.440 14.494 -43.689 1.00 59.66 189 ALA A C 1
ATOM 1394 O O . ALA A 1 189 ? -3.936 13.745 -44.529 1.00 59.66 189 ALA A O 1
ATOM 1395 N N . GLU A 1 190 ? -3.871 15.717 -43.397 1.00 55.41 190 GLU A N 1
ATOM 1396 C CA . GLU A 1 190 ? -4.620 16.589 -44.298 1.00 55.41 190 GLU A CA 1
ATOM 1397 C C . GLU A 1 190 ? -6.150 16.626 -44.174 1.00 55.41 190 GLU A C 1
ATOM 1399 O O . GLU A 1 190 ? -6.836 15.629 -43.984 1.00 55.41 190 GLU A O 1
ATOM 1404 N N . MET A 1 191 ? -6.635 17.857 -44.359 1.00 51.53 191 MET A N 1
ATOM 1405 C CA . MET A 1 191 ? -8.014 18.298 -44.560 1.00 51.53 191 MET A CA 1
ATOM 1406 C C . MET A 1 191 ? -8.893 18.480 -43.319 1.00 51.53 191 MET A C 1
ATOM 1408 O O . MET A 1 191 ? -9.794 17.695 -43.041 1.00 51.53 191 MET A O 1
ATOM 1412 N N . GLN A 1 192 ? -8.778 19.661 -42.705 1.00 54.19 192 GLN A N 1
ATOM 1413 C CA . GLN A 1 192 ? -9.789 20.692 -42.984 1.00 54.19 192 GLN A CA 1
ATOM 1414 C C . GLN A 1 192 ? -9.309 22.089 -42.569 1.00 54.19 192 GLN A C 1
ATOM 1416 O O . GLN A 1 192 ? -9.372 22.499 -41.414 1.00 54.19 192 GLN A O 1
ATOM 1421 N N . GLN A 1 193 ? -8.832 22.822 -43.576 1.00 59.47 193 GLN A N 1
ATOM 1422 C CA . GLN A 1 193 ? -8.954 24.270 -43.643 1.00 59.47 193 GLN A CA 1
ATOM 1423 C C . GLN A 1 193 ? -10.434 24.595 -43.870 1.00 59.47 193 GLN A C 1
ATOM 1425 O O . GLN A 1 193 ? -10.977 24.163 -44.878 1.00 59.47 193 GLN A O 1
ATOM 1430 N N . PHE A 1 194 ? -11.065 25.347 -42.971 1.00 55.78 194 PHE A N 1
ATOM 1431 C CA . PHE A 1 194 ? -12.215 26.206 -43.277 1.00 55.78 194 PHE A CA 1
ATOM 1432 C C . PHE A 1 194 ? -12.326 27.273 -42.183 1.00 55.78 194 PHE A C 1
ATOM 1434 O O . PHE A 1 194 ? -13.061 27.125 -41.212 1.00 55.78 194 PHE A O 1
ATOM 1441 N N . ALA A 1 195 ? -11.567 28.358 -42.338 1.00 54.66 195 ALA A N 1
ATOM 1442 C CA . ALA A 1 195 ? -11.872 29.633 -41.701 1.00 54.66 195 ALA A CA 1
ATOM 1443 C C . ALA A 1 195 ? -11.230 30.784 -42.492 1.00 54.66 195 ALA A C 1
ATOM 1445 O O . ALA A 1 195 ? -10.054 31.072 -42.297 1.00 54.66 195 ALA A O 1
ATOM 1446 N N . LYS A 1 196 ? -12.091 31.438 -43.286 1.00 51.09 196 LYS A N 1
ATOM 1447 C CA . LYS A 1 196 ? -12.020 32.813 -43.817 1.00 51.09 196 LYS A CA 1
ATOM 1448 C C . LYS A 1 196 ? -11.046 33.097 -44.958 1.00 51.09 196 LYS A C 1
ATOM 1450 O O . LYS A 1 196 ? -9.822 33.096 -44.732 1.00 51.09 196 LYS A O 1
#